Protein AF-0000000080577699 (afdb_homodimer)

InterPro domains:
  IPR000086 NUDIX hydrolase domain [PF00293] (24-151)
  IPR000086 NUDIX hydrolase domain [PS51462] (19-157)
  IPR015797 NUDIX hydrolase-like domain superfamily [SSF55811] (25-145)
  IPR033715 GDP-mannose mannosyl hydrolase [NF011963] (8-156)
  IPR033715 GDP-mannose mannosyl hydrolase [PIRSF037599] (8-157)

Secondary structure (DSSP, 8-state):
----GGGSS-HHHHHHHHHHS-EEEEEEEEE-TTS-EEEEEE-SSSSTTSEE--EEEPPTT--HHHHHHHHHHHHH--TT--GGGSEEEEEEEEEES--TT--TT--EEEEEEEEEEE-S--TT---SSSEEEEEEE-HHHHHH-TTB-HHHHGGG-/----GGGSS-HHHHHHHHHHS-EEEEEEEEE-TTS-EEEEEE-SSSSTTSEE--EEEPPTT--HHHHHHHHHHHHH--TT--GGGSEEEEEEEEEES--TT--TT--EEEEEEEEEEE-S--TT---SSSEEEEEEE-HHHHHH-TTB-HHHHGGG-

Organism: Ricinus communis (NCBI:txid3988)

Radius of gyration: 20.3 Å; Cα contacts (8 Å, |Δi|>4): 644; chains: 2; bounding box: 41×59×49 Å

Sequence (314 aa):
MAATCADYLEAGDFLQVVKMTPLVSIDLIVSDYAGRVLVGHRRNRPALGTWFVPGGRICKNERLDAAFTRIVDAELGISGMERAAARFGGLFEHLYKDNFAGAEKITTHYVVIAYFLTLENTASVGRFDQHSRYIWLTPEALLARDDVHENTKAYFRMAATCADYLEAGDFLQVVKMTPLVSIDLIVSDYAGRVLVGHRRNRPALGTWFVPGGRICKNERLDAAFTRIVDAELGISGMERAAARFGGLFEHLYKDNFAGAEKITTHYVVIAYFLTLENTASVGRFDQHSRYIWLTPEALLARDDVHENTKAYFR

Structure (mmCIF, N/CA/C/O backbone):
data_AF-0000000080577699-model_v1
#
loop_
_entity.id
_entity.type
_entity.pdbx_description
1 polymer 'GDP-mannose mannosyl hydrolase, putative'
#
loop_
_atom_site.group_PDB
_atom_site.id
_atom_site.type_symbol
_atom_site.label_atom_id
_atom_site.label_alt_id
_atom_site.label_comp_id
_atom_site.label_asym_id
_atom_site.label_entity_id
_atom_site.label_seq_id
_atom_site.pdbx_PDB_ins_code
_atom_site.Cartn_x
_atom_site.Cartn_y
_atom_site.Cartn_z
_atom_site.occupancy
_atom_site.B_iso_or_equiv
_atom_site.auth_seq_id
_atom_site.auth_comp_id
_atom_site.auth_asym_id
_atom_site.auth_atom_id
_atom_site.pdbx_PDB_model_num
ATOM 1 N N . MET A 1 1 ? -5.117 -24.391 8.609 1 25.91 1 MET A N 1
ATOM 2 C CA . MET A 1 1 ? -5.289 -23.625 7.375 1 25.91 1 MET A CA 1
ATOM 3 C C . MET A 1 1 ? -5.137 -22.125 7.637 1 25.91 1 MET A C 1
ATOM 5 O O . MET A 1 1 ? -5.746 -21.594 8.562 1 25.91 1 MET A O 1
ATOM 9 N N . ALA A 1 2 ? -4.016 -21.516 7.297 1 35.97 2 ALA A N 1
ATOM 10 C CA . ALA A 1 2 ? -3.779 -20.094 7.582 1 35.97 2 ALA A CA 1
ATOM 11 C C . ALA A 1 2 ? -4.961 -19.25 7.141 1 35.97 2 ALA A C 1
ATOM 13 O O . ALA A 1 2 ? -5.434 -19.359 6.008 1 35.97 2 ALA A O 1
ATOM 14 N N . ALA A 1 3 ? -5.801 -18.688 8.078 1 40.62 3 ALA A N 1
ATOM 15 C CA . ALA A 1 3 ? -6.945 -17.828 7.793 1 40.62 3 ALA A CA 1
ATOM 16 C C . ALA A 1 3 ? -6.637 -16.875 6.645 1 40.62 3 ALA A C 1
ATOM 18 O O . ALA A 1 3 ? -5.562 -16.266 6.605 1 40.62 3 ALA A O 1
ATOM 19 N N . THR A 1 4 ? -7.066 -17.141 5.348 1 46 4 THR A N 1
ATOM 20 C CA . THR A 1 4 ? -6.934 -16.25 4.203 1 46 4 THR A CA 1
ATOM 21 C C . THR A 1 4 ? -7.656 -14.93 4.461 1 46 4 THR A C 1
ATOM 23 O O . THR A 1 4 ? -8.516 -14.844 5.344 1 46 4 THR A O 1
ATOM 26 N N . CYS A 1 5 ? -7.148 -13.898 3.943 1 48.69 5 CYS A N 1
ATOM 27 C CA . CYS A 1 5 ? -7.926 -12.672 4.043 1 48.69 5 CYS A CA 1
ATOM 28 C C . CYS A 1 5 ? -9.406 -12.938 3.785 1 48.69 5 CYS A C 1
ATOM 30 O O . CYS A 1 5 ? -10.273 -12.258 4.336 1 48.69 5 CYS A O 1
ATOM 32 N N . ALA A 1 6 ? -9.648 -13.977 2.807 1 47.91 6 ALA A N 1
ATOM 33 C CA . ALA A 1 6 ? -10.992 -14.359 2.391 1 47.91 6 ALA A CA 1
ATOM 34 C C . ALA A 1 6 ? -11.812 -14.859 3.576 1 47.91 6 ALA A C 1
ATOM 36 O O . ALA A 1 6 ? -13.031 -14.672 3.621 1 47.91 6 ALA A O 1
ATOM 37 N N . ASP A 1 7 ? -11.07 -15.586 4.355 1 51.34 7 ASP A N 1
ATOM 38 C CA . ASP A 1 7 ? -11.836 -16.078 5.496 1 51.34 7 ASP A CA 1
ATOM 39 C C . ASP A 1 7 ? -12.469 -14.93 6.273 1 51.34 7 ASP A C 1
ATOM 41 O O . ASP A 1 7 ? -13.359 -15.148 7.098 1 51.34 7 ASP A O 1
ATOM 45 N N . TYR A 1 8 ? -12.117 -13.711 5.609 1 62.75 8 TYR A N 1
ATOM 46 C CA . TYR A 1 8 ? -12.508 -12.641 6.52 1 62.75 8 TYR A CA 1
ATOM 47 C C . TYR A 1 8 ? -13.672 -11.836 5.949 1 62.75 8 TYR A C 1
ATOM 49 O O . TYR A 1 8 ? -14.453 -11.25 6.699 1 62.75 8 TYR A O 1
ATOM 57 N N . LEU A 1 9 ? -13.734 -11.859 4.445 1 83.19 9 LEU A N 1
ATOM 58 C CA . LEU A 1 9 ? -14.836 -11.055 3.941 1 83.19 9 LEU A CA 1
ATOM 59 C C . LEU A 1 9 ? -15.742 -11.875 3.035 1 83.19 9 LEU A C 1
ATOM 61 O O . LEU A 1 9 ? -15.258 -12.664 2.217 1 83.19 9 LEU A O 1
ATOM 65 N N . GLU A 1 10 ? -17.062 -11.859 3.225 1 88.75 10 GLU A N 1
ATOM 66 C CA . GLU A 1 10 ? -17.984 -12.414 2.24 1 88.75 10 GLU A CA 1
ATOM 67 C C . GLU A 1 10 ? -17.766 -11.797 0.862 1 88.75 10 GLU A C 1
ATOM 69 O O . GLU A 1 10 ? -17.328 -10.648 0.753 1 88.75 10 GLU A O 1
ATOM 74 N N . ALA A 1 11 ? -18.125 -12.594 -0.189 1 91.62 11 ALA A N 1
ATOM 75 C CA . ALA A 1 11 ? -17.828 -12.211 -1.567 1 91.62 11 ALA A CA 1
ATOM 76 C C . ALA A 1 11 ? -18.453 -10.852 -1.901 1 91.62 11 ALA A C 1
ATOM 78 O O . ALA A 1 11 ? -17.812 -10.023 -2.555 1 91.62 11 ALA A O 1
ATOM 79 N N . GLY A 1 12 ? -19.656 -10.648 -1.506 1 93.38 12 GLY A N 1
ATOM 80 C CA . GLY A 1 12 ? -20.312 -9.375 -1.764 1 93.38 12 GLY A CA 1
ATOM 81 C C . GLY A 1 12 ? -19.625 -8.195 -1.105 1 93.38 12 GLY A C 1
ATOM 82 O O . GLY A 1 12 ? -19.469 -7.141 -1.72 1 93.38 12 GLY A O 1
ATOM 83 N N . ASP A 1 13 ? -19.234 -8.344 0.172 1 94.62 13 ASP A N 1
ATOM 84 C CA . ASP A 1 13 ? -18.5 -7.309 0.894 1 94.62 13 ASP A CA 1
ATOM 85 C C . ASP A 1 13 ? -17.156 -7.02 0.229 1 94.62 13 ASP A C 1
ATOM 87 O O . ASP A 1 13 ? -16.781 -5.859 0.073 1 94.62 13 ASP A O 1
ATOM 91 N N . PHE A 1 14 ? -16.547 -8.07 -0.148 1 96.19 14 PHE A N 1
ATOM 92 C CA . PHE A 1 14 ? -15.242 -7.895 -0.783 1 96.19 14 PHE A CA 1
ATOM 93 C C . PHE A 1 14 ? -15.383 -7.18 -2.119 1 96.19 14 PHE A C 1
ATOM 95 O O . PHE A 1 14 ? -14.555 -6.34 -2.473 1 96.19 14 PHE A O 1
ATOM 102 N N . LEU A 1 15 ? -16.391 -7.504 -2.891 1 96.69 15 LEU A N 1
AT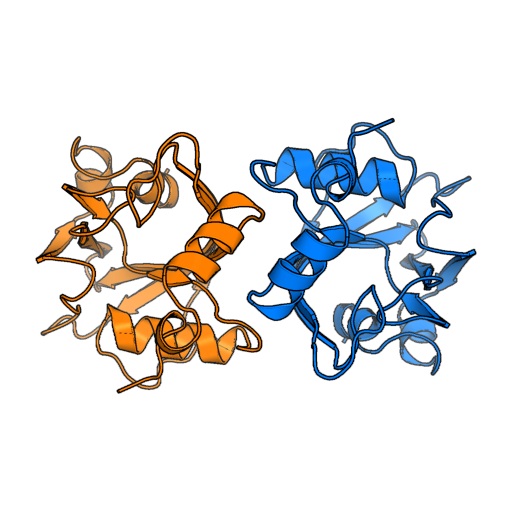OM 103 C CA . LEU A 1 15 ? -16.625 -6.82 -4.16 1 96.69 15 LEU A CA 1
ATOM 104 C C . LEU A 1 15 ? -16.812 -5.324 -3.945 1 96.69 15 LEU A C 1
ATOM 106 O O . LEU A 1 15 ? -16.375 -4.512 -4.754 1 96.69 15 LEU A O 1
ATOM 110 N N . GLN A 1 16 ? -17.5 -4.977 -2.885 1 95.12 16 GLN A N 1
ATOM 111 C CA . GLN A 1 16 ? -17.672 -3.566 -2.553 1 95.12 16 GLN A CA 1
ATOM 112 C C . GLN A 1 16 ? -16.328 -2.9 -2.273 1 95.12 16 GLN A C 1
ATOM 114 O O . GLN A 1 16 ? -16.078 -1.776 -2.713 1 95.12 16 GLN A O 1
ATOM 119 N N . VAL A 1 17 ? -15.477 -3.553 -1.544 1 97 17 VAL A N 1
ATOM 120 C CA . VAL A 1 17 ? -14.141 -3.051 -1.264 1 97 17 VAL A CA 1
ATOM 121 C C . VAL A 1 17 ? -13.383 -2.846 -2.572 1 97 17 VAL A C 1
ATOM 123 O O . VAL A 1 17 ? -12.812 -1.776 -2.805 1 97 17 VAL A O 1
ATOM 126 N N . VAL A 1 18 ? -13.445 -3.859 -3.432 1 97.69 18 VAL A N 1
ATOM 127 C CA . VAL A 1 18 ? -12.75 -3.814 -4.711 1 97.69 18 VAL A CA 1
ATOM 128 C C . VAL A 1 18 ? -13.25 -2.627 -5.531 1 97.69 18 VAL A C 1
ATOM 130 O O . VAL A 1 18 ? -12.461 -1.946 -6.191 1 97.69 18 VAL A O 1
ATOM 133 N N . LYS A 1 19 ? -14.508 -2.389 -5.457 1 96.81 19 LYS A N 1
ATOM 134 C CA . LYS A 1 19 ? -15.148 -1.318 -6.211 1 96.81 19 LYS A CA 1
ATOM 135 C C . LYS A 1 19 ? -14.703 0.052 -5.707 1 96.81 19 LYS A C 1
ATOM 137 O O . LYS A 1 19 ? -14.555 0.99 -6.496 1 96.81 19 LYS A O 1
ATOM 142 N N . MET A 1 20 ? -14.359 0.168 -4.465 1 97.12 20 MET A N 1
ATOM 143 C CA . MET A 1 20 ? -14.398 1.495 -3.857 1 97.12 20 MET A CA 1
ATOM 144 C C . MET A 1 20 ? -12.992 1.973 -3.504 1 97.12 20 MET A C 1
ATOM 146 O O . MET A 1 20 ? -12.781 3.16 -3.258 1 97.12 20 MET A O 1
ATOM 150 N N . THR A 1 21 ? -12.016 1.098 -3.441 1 97.69 21 THR A N 1
ATOM 151 C CA . THR A 1 21 ? -10.703 1.492 -2.951 1 97.69 21 THR A CA 1
ATOM 152 C C . THR A 1 21 ? -9.609 0.66 -3.611 1 97.69 21 THR A C 1
ATOM 154 O O . THR A 1 21 ? -9.875 -0.422 -4.137 1 97.69 21 THR A O 1
ATOM 157 N N . PRO A 1 22 ? -8.398 1.229 -3.734 1 98.31 22 PRO A N 1
ATOM 158 C CA . PRO A 1 22 ? -7.297 0.328 -4.094 1 98.31 22 PRO A CA 1
ATOM 159 C C . PRO A 1 22 ? -7.031 -0.732 -3.027 1 98.31 22 PRO A C 1
ATOM 161 O O . PRO A 1 22 ? -7.242 -0.484 -1.838 1 98.31 22 PRO A O 1
ATOM 164 N N . LEU A 1 23 ? -6.59 -1.858 -3.445 1 98.19 23 LEU A N 1
ATOM 165 C CA . LEU A 1 23 ? -6.082 -2.902 -2.562 1 98.19 23 LEU A CA 1
ATOM 166 C C . LEU A 1 23 ? -4.562 -2.82 -2.443 1 98.19 23 LEU A C 1
ATOM 168 O O . LEU A 1 23 ? -3.889 -2.352 -3.363 1 98.19 23 LEU A O 1
ATOM 172 N N . VAL A 1 24 ? -4.055 -3.197 -1.353 1 98.75 24 VAL A N 1
ATOM 173 C CA . VAL A 1 24 ? -2.613 -3.326 -1.179 1 98.75 24 VAL A CA 1
ATOM 174 C C . VAL A 1 24 ? -2.225 -4.805 -1.171 1 98.75 24 VAL A C 1
ATOM 176 O O . VAL A 1 24 ? -2.85 -5.613 -0.48 1 98.75 24 VAL A O 1
ATOM 179 N N . SER A 1 25 ? -1.245 -5.145 -1.987 1 98.69 25 SER A N 1
ATOM 180 C CA . SER A 1 25 ? -0.86 -6.543 -2.143 1 98.69 25 SER A CA 1
ATOM 181 C C . SER A 1 25 ? 0.657 -6.703 -2.156 1 98.69 25 SER A C 1
ATOM 183 O O . SER A 1 25 ? 1.388 -5.715 -2.266 1 98.69 25 SER A O 1
ATOM 185 N N . ILE A 1 26 ? 1.046 -7.895 -1.907 1 98.81 26 ILE A N 1
ATOM 186 C CA . ILE A 1 26 ? 2.438 -8.312 -2.041 1 98.81 26 ILE A CA 1
ATOM 187 C C . ILE A 1 26 ? 2.572 -9.289 -3.205 1 98.81 26 ILE A C 1
ATOM 189 O O . ILE A 1 26 ? 1.791 -10.234 -3.322 1 98.81 26 ILE A O 1
ATOM 193 N N . ASP A 1 27 ? 3.461 -9.047 -4.109 1 98.88 27 ASP A N 1
ATOM 194 C CA . ASP A 1 27 ? 3.855 -10.008 -5.129 1 98.88 27 ASP A CA 1
ATOM 195 C C . ASP A 1 27 ? 5.227 -10.609 -4.82 1 98.88 27 ASP A C 1
ATOM 197 O O . ASP A 1 27 ? 6.117 -9.906 -4.332 1 98.88 27 ASP A O 1
ATOM 201 N N . LEU A 1 28 ? 5.359 -11.812 -5.055 1 98.81 28 LEU A N 1
ATOM 202 C CA . LEU A 1 28 ? 6.59 -12.555 -4.801 1 98.81 28 LEU A CA 1
ATOM 203 C C . LEU A 1 28 ? 7.305 -12.875 -6.105 1 98.81 28 LEU A C 1
ATOM 205 O O . LEU A 1 28 ? 6.816 -13.68 -6.902 1 98.81 28 LEU A O 1
ATOM 209 N N . ILE A 1 29 ? 8.414 -12.219 -6.371 1 98.88 29 ILE A N 1
ATOM 210 C CA . ILE A 1 29 ? 9.273 -12.539 -7.504 1 98.88 29 ILE A CA 1
ATOM 211 C C . ILE A 1 29 ? 10.312 -13.578 -7.086 1 98.88 29 ILE A C 1
ATOM 213 O O . ILE A 1 29 ? 11.375 -13.234 -6.578 1 98.88 29 ILE A O 1
ATOM 217 N N . VAL A 1 30 ? 10.023 -14.805 -7.32 1 98.5 30 VAL A N 1
ATOM 218 C CA . VAL A 1 30 ? 10.781 -15.938 -6.812 1 98.5 30 VAL A CA 1
ATOM 219 C C . VAL A 1 30 ? 11.734 -16.438 -7.895 1 98.5 30 VAL A C 1
ATOM 221 O O . VAL A 1 30 ? 11.305 -16.828 -8.984 1 98.5 30 VAL A O 1
ATOM 224 N N . SER A 1 31 ? 12.945 -16.469 -7.578 1 98 31 SER A N 1
ATOM 225 C CA . SER A 1 31 ? 13.953 -16.984 -8.5 1 98 31 SER A CA 1
ATOM 226 C C . SER A 1 31 ? 14.633 -18.234 -7.934 1 98 31 SER A C 1
ATOM 228 O O . SER A 1 31 ? 14.68 -18.406 -6.715 1 98 31 SER A O 1
ATOM 230 N N . ASP A 1 32 ? 15.109 -19.094 -8.82 1 96.56 32 ASP A N 1
ATOM 231 C CA . ASP A 1 32 ? 16.031 -20.141 -8.414 1 96.56 32 ASP A CA 1
ATOM 232 C C . ASP A 1 32 ? 17.484 -19.719 -8.602 1 96.56 32 ASP A C 1
ATOM 234 O O . ASP A 1 32 ? 17.75 -18.578 -8.992 1 96.56 32 ASP A O 1
ATOM 238 N N . TYR A 1 33 ? 18.391 -20.625 -8.305 1 94.31 33 TYR A N 1
ATOM 239 C CA . TYR A 1 33 ? 19.797 -20.266 -8.328 1 94.31 33 TYR A CA 1
ATOM 240 C C . TYR A 1 33 ? 20.297 -20.094 -9.758 1 94.31 33 TYR A C 1
ATOM 242 O O . TYR A 1 33 ? 21.344 -19.484 -9.992 1 94.31 33 TYR A O 1
ATOM 250 N N . ALA A 1 34 ? 19.562 -20.562 -10.719 1 95.12 34 ALA A N 1
ATOM 251 C CA . ALA A 1 34 ? 19.922 -20.391 -12.125 1 95.12 34 ALA A CA 1
ATOM 252 C C . ALA A 1 34 ? 19.375 -19.078 -12.672 1 95.12 34 ALA A C 1
ATOM 254 O O . ALA A 1 34 ? 19.594 -18.75 -13.836 1 95.12 34 ALA A O 1
ATOM 255 N N . GLY A 1 35 ? 18.562 -18.344 -11.867 1 96.25 35 GLY A N 1
ATOM 256 C CA . GLY A 1 35 ? 18.016 -17.062 -12.273 1 96.25 35 GLY A CA 1
ATOM 257 C C . GLY A 1 35 ? 16.656 -17.156 -12.93 1 96.25 35 GLY A C 1
ATOM 258 O O . GLY A 1 35 ? 16.109 -16.156 -13.398 1 96.25 35 GLY A O 1
ATOM 259 N N . ARG A 1 36 ? 16.125 -18.391 -13.008 1 98 36 ARG A N 1
ATOM 260 C CA . ARG A 1 36 ? 14.773 -18.516 -13.539 1 98 36 ARG A CA 1
ATOM 261 C C . ARG A 1 36 ? 13.742 -18.047 -12.523 1 98 36 ARG A C 1
ATOM 263 O O . ARG A 1 36 ? 13.945 -18.156 -11.32 1 98 36 ARG A O 1
ATOM 270 N N . VAL A 1 37 ? 12.664 -17.562 -13.039 1 98.5 37 VAL A N 1
ATOM 271 C CA . VAL A 1 37 ? 11.625 -16.953 -12.219 1 98.5 37 VAL A CA 1
ATOM 272 C C . VAL A 1 37 ? 10.375 -17.844 -12.242 1 98.5 37 VAL A C 1
ATOM 274 O O . VAL A 1 37 ? 9.969 -18.312 -13.305 1 98.5 37 VAL A O 1
ATOM 277 N N . LEU A 1 38 ? 9.789 -18.031 -11.07 1 98.56 38 LEU A N 1
ATOM 278 C CA . LEU A 1 38 ? 8.57 -18.828 -10.945 1 98.56 38 LEU A CA 1
ATOM 279 C C . LEU A 1 38 ? 7.348 -18.016 -11.359 1 98.56 38 LEU A C 1
ATOM 281 O O . LEU A 1 38 ? 7.133 -16.906 -10.859 1 98.56 38 LEU A O 1
ATOM 285 N N . VAL A 1 39 ? 6.586 -18.516 -12.289 1 98.62 39 VAL A N 1
ATOM 286 C CA . VAL A 1 39 ? 5.285 -17.938 -12.609 1 98.62 39 VAL A CA 1
ATOM 287 C C . VAL A 1 39 ? 4.219 -19.031 -12.625 1 98.62 39 VAL A C 1
ATOM 289 O O . VAL A 1 39 ? 4.512 -20.188 -12.93 1 98.62 39 VAL A O 1
ATOM 292 N N . GLY A 1 40 ? 3.041 -18.656 -12.195 1 98.56 40 GLY A N 1
ATOM 293 C CA . GLY A 1 40 ? 1.902 -19.562 -12.211 1 98.56 40 GLY A CA 1
ATOM 294 C C . GLY A 1 40 ? 0.83 -19.156 -13.203 1 98.56 40 GLY A C 1
ATOM 295 O O . GLY A 1 40 ? 0.58 -17.969 -13.406 1 98.56 40 GLY A O 1
ATOM 296 N N . HIS A 1 41 ? 0.219 -20.172 -13.781 1 98.56 41 HIS A N 1
ATOM 297 C CA . HIS A 1 41 ? -0.892 -19.938 -14.695 1 98.56 41 HIS A CA 1
ATOM 298 C C . HIS A 1 41 ? -2.182 -19.656 -13.93 1 98.56 41 HIS A C 1
ATOM 300 O O . HIS A 1 41 ? -2.73 -20.547 -13.281 1 98.56 41 HIS A O 1
ATOM 306 N N . ARG A 1 42 ? -2.672 -18.391 -14.039 1 98.12 42 ARG A N 1
ATOM 307 C CA . ARG A 1 42 ? -3.799 -17.938 -13.234 1 98.12 42 ARG A CA 1
ATOM 308 C C . ARG A 1 42 ? -5.078 -18.672 -13.609 1 98.12 42 ARG A C 1
ATOM 310 O O . ARG A 1 42 ? -5.406 -18.797 -14.789 1 98.12 42 ARG A O 1
ATOM 317 N N . ARG A 1 43 ? -5.797 -19.078 -12.602 1 96.38 43 ARG A N 1
ATOM 318 C CA . ARG A 1 43 ? -7.078 -19.734 -12.836 1 96.38 43 ARG A CA 1
ATOM 319 C C . ARG A 1 43 ? -8.242 -18.859 -12.391 1 96.38 43 ARG A C 1
ATOM 321 O O . ARG A 1 43 ? -9.406 -19.203 -12.578 1 96.38 43 ARG A O 1
ATOM 328 N N . ASN A 1 44 ? -7.973 -17.734 -11.742 1 95 44 ASN A N 1
ATOM 329 C CA . ASN A 1 44 ? -8.977 -16.797 -11.25 1 95 44 ASN A CA 1
ATOM 330 C C . ASN A 1 44 ? -8.82 -15.43 -11.914 1 95 44 ASN A C 1
ATOM 332 O O . ASN A 1 44 ? -7.738 -15.078 -12.375 1 95 44 ASN A O 1
ATOM 336 N N . ARG A 1 45 ? -9.977 -14.742 -11.938 1 96.19 45 ARG A N 1
ATOM 337 C CA . ARG A 1 45 ? -9.953 -13.328 -12.312 1 96.19 45 ARG A CA 1
ATOM 338 C C . ARG A 1 45 ? -9.406 -12.469 -11.18 1 96.19 45 ARG A C 1
ATOM 340 O O . ARG A 1 45 ? -9.555 -12.812 -10.008 1 96.19 45 ARG A O 1
ATOM 347 N N . PRO A 1 46 ? -8.805 -11.398 -11.562 1 96.75 46 PRO A N 1
ATOM 348 C CA . PRO A 1 46 ? -8.391 -10.93 -12.883 1 96.75 46 PRO A CA 1
ATOM 349 C C . PRO A 1 46 ? -7.141 -11.641 -13.398 1 96.75 46 PRO A C 1
ATOM 351 O O . PRO A 1 46 ? -6.539 -12.438 -12.68 1 96.75 46 PRO A O 1
ATOM 354 N N . ALA A 1 47 ? -6.684 -11.414 -14.648 1 97.12 47 ALA A N 1
ATOM 355 C CA . ALA A 1 47 ? -5.512 -11.953 -15.328 1 97.12 47 ALA A CA 1
ATOM 356 C C . ALA A 1 47 ? -5.676 -13.445 -15.609 1 97.12 47 ALA A C 1
ATOM 358 O O . ALA A 1 47 ? -4.691 -14.18 -15.711 1 97.12 47 ALA A O 1
ATOM 359 N N . LEU A 1 48 ? -6.949 -13.938 -15.562 1 97.5 48 LEU A N 1
ATOM 360 C CA . LEU A 1 48 ? -7.273 -15.328 -15.859 1 97.5 48 LEU A CA 1
ATOM 361 C C . LEU A 1 48 ? -6.59 -15.781 -17.141 1 97.5 48 LEU A C 1
ATOM 363 O O . LEU A 1 48 ? -6.652 -15.094 -18.156 1 97.5 48 LEU A O 1
ATOM 367 N N . GLY A 1 49 ? -5.91 -16.922 -17.031 1 98.06 49 GLY A N 1
ATOM 368 C CA . GLY A 1 49 ? -5.363 -17.547 -18.219 1 98.06 49 GLY A CA 1
ATOM 369 C C . GLY A 1 49 ? -3.992 -17.016 -18.594 1 98.06 49 GLY A C 1
ATOM 370 O O . GLY A 1 49 ? -3.451 -17.375 -19.641 1 98.06 49 GLY A O 1
ATOM 371 N N . THR A 1 50 ? -3.443 -16.172 -17.828 1 98.62 50 THR A N 1
ATOM 372 C CA . THR A 1 50 ? -2.1 -15.672 -18.094 1 98.62 50 THR A CA 1
ATOM 373 C C . THR A 1 50 ? -1.124 -16.172 -17.031 1 98.62 50 THR A C 1
ATOM 375 O O . THR A 1 50 ? -1.541 -16.656 -15.977 1 98.62 50 THR A O 1
ATOM 378 N N . TRP A 1 51 ? 0.144 -16.156 -17.359 1 98.81 51 TRP A N 1
ATOM 379 C CA . TRP A 1 51 ? 1.188 -16.438 -16.375 1 98.81 51 TRP A CA 1
ATOM 380 C C . TRP A 1 51 ? 1.467 -15.211 -15.516 1 98.81 51 TRP A C 1
ATOM 382 O O . TRP A 1 51 ? 1.662 -14.109 -16.031 1 98.81 51 TRP A O 1
ATOM 392 N N . PHE A 1 52 ? 1.468 -15.422 -14.242 1 98.81 52 PHE A N 1
ATOM 393 C CA . PHE A 1 52 ? 1.592 -14.336 -13.281 1 98.81 52 PHE A CA 1
ATOM 394 C C . PHE A 1 52 ? 2.424 -14.773 -12.078 1 98.81 52 PHE A C 1
ATOM 396 O O . PHE A 1 52 ? 2.338 -15.922 -11.641 1 98.81 52 PHE A O 1
ATOM 403 N N . VAL A 1 53 ? 3.213 -13.898 -11.547 1 98.81 53 VAL A N 1
ATOM 404 C CA . VAL A 1 53 ? 3.947 -14.211 -10.328 1 98.81 53 VAL A CA 1
ATOM 405 C C . VAL A 1 53 ? 2.967 -14.453 -9.18 1 98.81 53 VAL A C 1
ATOM 407 O O . VAL A 1 53 ? 1.863 -13.906 -9.172 1 98.81 53 VAL A O 1
ATOM 410 N N . PRO A 1 54 ? 3.346 -15.297 -8.25 1 98.38 54 PRO A N 1
ATOM 411 C CA . PRO A 1 54 ? 2.477 -15.484 -7.09 1 98.38 54 PRO A CA 1
ATOM 412 C C . PRO A 1 54 ? 2.387 -14.234 -6.215 1 98.38 54 PRO A C 1
ATOM 414 O O . PRO A 1 54 ? 3.303 -13.406 -6.215 1 98.38 54 PRO A O 1
ATOM 417 N N . GLY A 1 55 ? 1.369 -14.078 -5.523 1 98.06 55 GLY A N 1
ATOM 418 C CA . GLY A 1 55 ? 1.159 -12.961 -4.617 1 98.06 55 GLY A CA 1
ATOM 419 C C . GLY A 1 55 ? -0.203 -12.977 -3.949 1 98.06 55 GLY A C 1
ATOM 420 O O . GLY A 1 55 ? -0.951 -13.953 -4.082 1 98.06 55 GLY A O 1
ATOM 421 N N . GLY A 1 56 ? -0.487 -11.922 -3.193 1 97.56 56 GLY A N 1
ATOM 422 C CA . GLY A 1 56 ? -1.752 -11.836 -2.482 1 97.56 56 GLY A CA 1
ATOM 423 C C . GLY A 1 56 ? -1.944 -10.516 -1.764 1 97.56 56 GLY A C 1
ATOM 424 O O . GLY A 1 56 ? -0.979 -9.781 -1.53 1 97.56 56 GLY A O 1
ATOM 425 N N . ARG A 1 57 ? -3.119 -10.305 -1.38 1 97.44 57 ARG A N 1
ATOM 426 C CA . ARG A 1 57 ? -3.471 -9.055 -0.721 1 97.44 57 ARG A CA 1
ATOM 427 C C . ARG A 1 57 ? -3.109 -9.094 0.76 1 97.44 57 ARG A C 1
ATOM 429 O O . ARG A 1 57 ? -3 -10.172 1.349 1 97.44 57 ARG A O 1
ATOM 436 N N . ILE A 1 58 ? -2.912 -7.945 1.324 1 98.06 58 ILE A N 1
ATOM 437 C CA . ILE A 1 58 ? -2.791 -7.781 2.768 1 98.06 58 ILE A CA 1
ATOM 438 C C . ILE A 1 58 ? -4.18 -7.68 3.395 1 98.06 58 ILE A C 1
ATOM 440 O O . ILE A 1 58 ? -5.039 -6.949 2.902 1 98.06 58 ILE A O 1
ATOM 444 N N . CYS A 1 59 ? -4.422 -8.414 4.48 1 97.12 59 CYS A N 1
ATOM 445 C CA . CYS A 1 59 ? -5.73 -8.438 5.133 1 97.12 59 CYS A CA 1
ATOM 446 C C . CYS A 1 59 ? -5.836 -7.332 6.176 1 97.12 59 CYS A C 1
ATOM 448 O O . CYS A 1 59 ? -4.82 -6.867 6.699 1 97.12 59 CYS A O 1
ATOM 450 N N . LYS A 1 60 ? -7.086 -7 6.418 1 97.69 60 LYS A N 1
ATOM 451 C CA . LYS A 1 60 ? -7.367 -6.031 7.473 1 97.69 60 LYS A CA 1
ATOM 452 C C . LYS A 1 60 ? -6.691 -6.43 8.781 1 97.69 60 LYS A C 1
ATOM 454 O O . LYS A 1 60 ? -6.77 -7.586 9.195 1 97.69 60 LYS A O 1
ATOM 459 N N . ASN A 1 61 ? -5.883 -5.477 9.359 1 97.19 61 ASN A N 1
ATOM 460 C CA . ASN A 1 61 ? -5.23 -5.594 10.656 1 97.19 61 ASN A CA 1
ATOM 461 C C . ASN A 1 61 ? -4.074 -6.586 10.617 1 97.19 61 ASN A C 1
ATOM 463 O O . ASN A 1 61 ? -3.572 -7.004 11.664 1 97.19 61 ASN A O 1
ATOM 467 N N . GLU A 1 62 ? -3.727 -7.027 9.469 1 96.94 62 GLU A N 1
ATOM 468 C CA . GLU A 1 62 ? -2.527 -7.836 9.273 1 96.94 62 GLU A CA 1
ATOM 469 C C . GLU A 1 62 ? -1.308 -6.961 9.008 1 96.94 62 GLU A C 1
ATOM 471 O O . GLU A 1 62 ? -1.285 -6.195 8.039 1 96.94 62 GLU A O 1
ATOM 476 N N . ARG A 1 63 ? -0.341 -7.059 9.859 1 97.12 63 ARG A N 1
ATOM 477 C CA . ARG A 1 63 ? 0.876 -6.285 9.633 1 97.12 63 ARG A CA 1
ATOM 478 C C . ARG A 1 63 ? 1.68 -6.859 8.469 1 97.12 63 ARG A C 1
ATOM 480 O O . ARG A 1 63 ? 1.486 -8.016 8.086 1 97.12 63 ARG A O 1
ATOM 487 N N . LEU A 1 64 ? 2.584 -6.059 7.965 1 98.31 64 LEU A N 1
ATOM 488 C CA . LEU A 1 64 ? 3.311 -6.383 6.742 1 98.31 64 LEU A CA 1
ATOM 489 C C . LEU A 1 64 ? 4.082 -7.691 6.898 1 98.31 64 LEU A C 1
ATOM 491 O O . LEU A 1 64 ? 4.047 -8.547 6.012 1 98.31 64 LEU A O 1
ATOM 495 N N . ASP A 1 65 ? 4.742 -7.879 8 1 98.5 65 ASP A N 1
ATOM 496 C CA . ASP A 1 65 ? 5.527 -9.086 8.227 1 98.5 65 ASP A CA 1
ATOM 497 C C . ASP A 1 65 ? 4.633 -10.328 8.25 1 98.5 65 ASP A C 1
ATOM 499 O O . ASP A 1 65 ? 4.965 -11.352 7.652 1 98.5 65 ASP A O 1
ATOM 503 N N . ALA A 1 66 ? 3.555 -10.25 8.945 1 98.19 66 ALA A N 1
ATOM 504 C CA . ALA A 1 66 ? 2.615 -11.359 9.023 1 98.19 66 ALA A CA 1
ATOM 505 C C . ALA A 1 66 ? 2.008 -11.664 7.652 1 98.19 66 ALA A C 1
ATOM 507 O O . ALA A 1 66 ? 1.86 -12.828 7.273 1 98.19 66 ALA A O 1
ATOM 508 N N . ALA A 1 67 ? 1.643 -10.617 6.949 1 98.31 67 ALA A N 1
ATOM 509 C CA . ALA A 1 67 ? 1.087 -10.789 5.609 1 98.31 67 ALA A CA 1
ATOM 510 C C . ALA A 1 67 ? 2.074 -11.5 4.691 1 98.31 67 ALA A C 1
ATOM 512 O O . ALA A 1 67 ? 1.701 -12.43 3.971 1 98.31 67 ALA A O 1
ATOM 513 N N . PHE A 1 68 ? 3.359 -11.039 4.746 1 98.69 68 PHE A N 1
ATOM 514 C CA . PHE A 1 68 ? 4.387 -11.648 3.912 1 98.69 68 PHE A CA 1
ATOM 515 C C . PHE A 1 68 ? 4.492 -13.141 4.191 1 98.69 68 PHE A C 1
ATOM 517 O O . PHE A 1 68 ? 4.418 -13.961 3.273 1 98.69 68 PHE A O 1
ATOM 524 N N . THR A 1 69 ? 4.598 -13.438 5.441 1 98.38 69 THR A N 1
ATOM 525 C CA . THR A 1 69 ? 4.758 -14.828 5.852 1 98.38 69 THR A CA 1
ATOM 526 C C . THR A 1 69 ? 3.547 -15.656 5.441 1 98.38 69 THR A C 1
ATOM 528 O O . THR A 1 69 ? 3.693 -16.75 4.898 1 98.38 69 THR A O 1
ATOM 531 N N . ARG A 1 70 ? 2.354 -15.133 5.684 1 97.88 70 ARG A N 1
ATOM 532 C CA . ARG A 1 70 ? 1.129 -15.844 5.316 1 97.88 70 ARG A CA 1
ATOM 533 C C . ARG A 1 70 ? 1.052 -16.062 3.809 1 97.88 70 ARG A C 1
ATOM 535 O O . ARG A 1 70 ? 0.708 -17.156 3.352 1 97.88 70 ARG A O 1
ATOM 542 N N . ILE A 1 71 ? 1.383 -15.055 3.023 1 97.81 71 ILE A N 1
ATOM 543 C CA . ILE A 1 71 ? 1.278 -15.109 1.569 1 97.81 71 ILE A CA 1
ATOM 544 C C . ILE A 1 71 ? 2.303 -16.094 1.015 1 97.81 71 ILE A C 1
ATOM 546 O O . ILE A 1 71 ? 1.99 -16.891 0.122 1 97.81 71 ILE A O 1
ATOM 550 N N . VAL A 1 72 ? 3.486 -16.094 1.522 1 97.62 72 VAL A N 1
ATOM 551 C CA . VAL A 1 72 ? 4.508 -17.047 1.083 1 97.62 72 VAL A CA 1
ATOM 552 C C . VAL A 1 72 ? 4.035 -18.469 1.348 1 97.62 72 VAL A C 1
ATOM 554 O O . VAL A 1 72 ? 4.141 -19.344 0.478 1 97.62 72 VAL A O 1
ATOM 557 N N . ASP A 1 73 ? 3.514 -18.688 2.5 1 96.94 73 ASP A N 1
ATOM 558 C CA . ASP A 1 73 ? 3.004 -20.016 2.832 1 96.94 73 ASP A CA 1
ATOM 559 C C . ASP A 1 73 ? 1.846 -20.406 1.918 1 96.94 73 ASP A C 1
ATOM 561 O O . ASP A 1 73 ? 1.85 -21.484 1.327 1 96.94 73 ASP A O 1
ATOM 565 N N . ALA A 1 74 ? 0.929 -19.547 1.744 1 95.88 74 ALA A N 1
ATOM 566 C CA . ALA A 1 74 ? -0.291 -19.812 0.986 1 95.88 74 ALA A CA 1
ATOM 567 C C . ALA A 1 74 ? 0.019 -20.031 -0.491 1 95.88 74 ALA A C 1
ATOM 569 O O . ALA A 1 74 ? -0.61 -20.875 -1.141 1 95.88 74 ALA A O 1
ATOM 570 N N . GLU A 1 75 ? 0.992 -19.266 -1.034 1 96.38 75 GLU A N 1
ATOM 571 C CA . GLU A 1 75 ? 1.241 -19.266 -2.473 1 96.38 75 GLU A CA 1
ATOM 572 C C . GLU A 1 75 ? 2.355 -20.25 -2.836 1 96.38 75 GLU A C 1
ATOM 574 O O . GLU A 1 75 ? 2.34 -20.844 -3.918 1 96.38 75 GLU A O 1
ATOM 579 N N . LEU A 1 76 ? 3.328 -20.422 -1.958 1 96.06 76 LEU A N 1
ATOM 580 C CA . LEU A 1 76 ? 4.516 -21.188 -2.314 1 96.06 76 LEU A CA 1
ATOM 581 C C . LEU A 1 76 ? 4.594 -22.484 -1.506 1 96.06 76 LEU A C 1
ATOM 583 O O . LEU A 1 76 ? 5.328 -23.406 -1.865 1 96.06 76 LEU A O 1
ATOM 587 N N . GLY A 1 77 ? 3.91 -22.547 -0.363 1 95.5 77 GLY A N 1
ATOM 588 C CA . GLY A 1 77 ? 3.988 -23.703 0.519 1 95.5 77 GLY A CA 1
ATOM 589 C C . GLY A 1 77 ? 5.207 -23.672 1.422 1 95.5 77 GLY A C 1
ATOM 590 O O . GLY A 1 77 ? 5.672 -24.734 1.873 1 95.5 77 GLY A O 1
ATOM 591 N N . ILE A 1 78 ? 5.758 -22.547 1.597 1 95.19 78 ILE A N 1
ATOM 592 C CA . ILE A 1 78 ? 6.93 -22.391 2.449 1 95.19 78 ILE A CA 1
ATOM 593 C C . ILE A 1 78 ? 6.535 -21.703 3.756 1 95.19 78 ILE A C 1
ATOM 595 O O . ILE A 1 78 ? 6.203 -20.516 3.766 1 95.19 78 ILE A O 1
ATOM 599 N N . SER A 1 79 ? 6.652 -22.422 4.797 1 94.31 79 SER A N 1
ATOM 600 C CA . SER A 1 79 ? 6.223 -21.891 6.09 1 94.31 79 SER A CA 1
ATOM 601 C C . SER A 1 79 ? 7.348 -21.125 6.777 1 94.31 79 SER A C 1
ATOM 603 O O . SER A 1 79 ? 8.508 -21.531 6.719 1 94.31 79 SER A O 1
ATOM 605 N N . GLY A 1 80 ? 6.949 -20.016 7.379 1 95.5 80 GLY A N 1
ATOM 606 C CA . GLY A 1 80 ? 7.828 -19.359 8.336 1 95.5 80 GLY A CA 1
ATOM 607 C C . GLY A 1 80 ? 8.828 -18.422 7.688 1 95.5 80 GLY A C 1
ATOM 608 O O . GLY A 1 80 ? 9.703 -17.875 8.359 1 95.5 80 GLY A O 1
ATOM 609 N N . MET A 1 81 ? 8.734 -18.25 6.41 1 95.81 81 MET A N 1
ATOM 610 C CA . MET A 1 81 ? 9.664 -17.328 5.77 1 95.81 81 MET A CA 1
ATOM 611 C C . MET A 1 81 ? 9.422 -15.898 6.234 1 95.81 81 MET A C 1
ATOM 613 O O . MET A 1 81 ? 8.281 -15.43 6.23 1 95.81 81 MET A O 1
ATOM 617 N N . GLU A 1 82 ? 10.477 -15.227 6.59 1 97.94 82 GLU A N 1
ATOM 618 C CA . GLU A 1 82 ? 10.375 -13.852 7.082 1 97.94 82 GLU A CA 1
ATOM 619 C C . GLU A 1 82 ? 10.617 -12.844 5.961 1 97.94 82 GLU A C 1
ATOM 621 O O . GLU A 1 82 ? 11.43 -13.078 5.07 1 97.94 82 GLU A O 1
ATOM 626 N N . ARG A 1 83 ? 9.977 -11.742 6.047 1 98.19 83 ARG A N 1
ATOM 627 C CA . ARG A 1 83 ? 10.109 -10.672 5.066 1 98.19 83 ARG A CA 1
ATOM 628 C C . ARG A 1 83 ? 11.555 -10.195 4.961 1 98.19 83 ARG A C 1
ATOM 630 O O . ARG A 1 83 ? 12.016 -9.836 3.875 1 98.19 83 ARG A O 1
ATOM 637 N N . ALA A 1 84 ? 12.258 -10.219 6.086 1 97.25 84 ALA A N 1
ATOM 638 C CA . ALA A 1 84 ? 13.648 -9.766 6.129 1 97.25 84 ALA A CA 1
ATOM 639 C C . ALA A 1 84 ? 14.531 -10.617 5.223 1 97.25 84 ALA A C 1
ATOM 641 O O . ALA A 1 84 ? 15.633 -10.211 4.852 1 97.25 84 ALA A O 1
ATOM 642 N N . ALA A 1 85 ? 14.102 -11.781 4.824 1 96.38 85 ALA A N 1
ATOM 643 C CA . ALA A 1 85 ? 14.867 -12.68 3.967 1 96.38 85 ALA A CA 1
ATOM 644 C C . ALA A 1 85 ? 14.68 -12.328 2.494 1 96.38 85 ALA A C 1
ATOM 646 O O . ALA A 1 85 ? 15.352 -12.883 1.624 1 96.38 85 ALA A O 1
ATOM 647 N N . ALA A 1 86 ? 13.797 -11.422 2.205 1 98.25 86 ALA A N 1
ATOM 648 C CA . ALA A 1 86 ? 13.5 -11.016 0.835 1 98.25 86 ALA A CA 1
ATOM 649 C C . ALA A 1 86 ? 14 -9.594 0.567 1 98.25 86 ALA A C 1
ATOM 651 O O . ALA A 1 86 ? 14.219 -8.82 1.501 1 98.25 86 ALA A O 1
ATOM 652 N N . ARG A 1 87 ? 14.242 -9.289 -0.657 1 98.44 87 ARG A N 1
ATOM 653 C CA . ARG A 1 87 ? 14.656 -7.949 -1.063 1 98.44 87 ARG A CA 1
ATOM 654 C C . ARG A 1 87 ? 13.461 -7.141 -1.57 1 98.44 87 ARG A C 1
ATOM 656 O O . ARG A 1 87 ? 12.742 -7.582 -2.469 1 98.44 87 ARG A O 1
ATOM 663 N N . PHE A 1 88 ? 13.32 -6.016 -1.02 1 98.75 88 PHE A N 1
ATOM 664 C CA . PHE A 1 88 ? 12.297 -5.102 -1.521 1 98.75 88 PHE A CA 1
ATOM 665 C C . PHE A 1 88 ? 12.602 -4.695 -2.959 1 98.75 88 PHE A C 1
ATOM 667 O O . PHE A 1 88 ? 13.688 -4.199 -3.254 1 98.75 88 PHE A O 1
ATOM 674 N N . GLY A 1 89 ? 11.633 -4.887 -3.863 1 98.44 89 GLY A N 1
ATOM 675 C CA . GLY A 1 89 ? 11.844 -4.629 -5.277 1 98.44 89 GLY A CA 1
ATOM 676 C C . GLY A 1 89 ? 11.195 -3.344 -5.754 1 98.44 89 GLY A C 1
ATOM 677 O O . GLY A 1 89 ? 11.414 -2.914 -6.887 1 98.44 89 GLY A O 1
ATOM 678 N N . GLY A 1 90 ? 10.305 -2.74 -4.898 1 98.31 90 GLY A N 1
ATOM 679 C CA . GLY A 1 90 ? 9.656 -1.492 -5.273 1 98.31 90 GLY A CA 1
ATOM 680 C C . GLY A 1 90 ? 8.141 -1.566 -5.219 1 98.31 90 GLY A C 1
ATOM 681 O O . GLY A 1 90 ? 7.578 -2.578 -4.797 1 98.31 90 GLY A O 1
ATOM 682 N N . LEU A 1 91 ? 7.535 -0.43 -5.516 1 98.75 91 LEU A N 1
ATOM 683 C CA . LEU A 1 91 ? 6.082 -0.292 -5.598 1 98.75 91 LEU A CA 1
ATOM 684 C C . LEU A 1 91 ? 5.613 -0.366 -7.047 1 98.75 91 LEU A C 1
ATOM 686 O O . LEU A 1 91 ? 6.254 0.187 -7.941 1 98.75 91 LEU A O 1
ATOM 690 N N . PHE A 1 92 ? 4.543 -1.082 -7.25 1 98.75 92 PHE A N 1
ATOM 691 C CA . PHE A 1 92 ? 3.92 -1.193 -8.562 1 98.75 92 PHE A CA 1
ATOM 692 C C . PHE A 1 92 ? 2.414 -0.978 -8.469 1 98.75 92 PHE A C 1
ATOM 694 O O . PHE A 1 92 ? 1.866 -0.872 -7.371 1 98.75 92 PHE A O 1
ATOM 701 N N . GLU A 1 93 ? 1.82 -0.819 -9.578 1 98.44 93 GLU A N 1
ATOM 702 C CA . GLU A 1 93 ? 0.382 -0.584 -9.664 1 98.44 93 GLU A CA 1
ATOM 703 C C . GLU A 1 93 ? -0.257 -1.464 -10.734 1 98.44 93 GLU A C 1
ATOM 705 O O . GLU A 1 93 ? 0.197 -1.485 -11.875 1 98.44 93 GLU A O 1
ATOM 710 N N . HIS A 1 94 ? -1.247 -2.217 -10.336 1 98.69 94 HIS A N 1
ATOM 711 C CA . HIS A 1 94 ? -2.039 -3.02 -11.258 1 98.69 94 HIS A CA 1
ATOM 712 C C . HIS A 1 94 ? -3.459 -2.477 -11.383 1 98.69 94 HIS A C 1
ATOM 714 O O . HIS A 1 94 ? -4.195 -2.418 -10.398 1 98.69 94 HIS A O 1
ATOM 720 N N . LEU A 1 95 ? -3.807 -2.059 -12.562 1 97.94 95 LEU A N 1
ATOM 721 C CA . LEU A 1 95 ? -5.18 -1.665 -12.852 1 97.94 95 LEU A CA 1
ATOM 722 C C . LEU A 1 95 ? -5.82 -2.619 -13.859 1 97.94 95 LEU A C 1
ATOM 724 O O . LEU A 1 95 ? -5.277 -2.836 -14.945 1 97.94 95 LEU A O 1
ATOM 728 N N . TYR A 1 96 ? -6.887 -3.221 -13.438 1 98.19 96 TYR A N 1
ATOM 729 C CA . TYR A 1 96 ? -7.641 -4.141 -14.281 1 98.19 96 TYR A CA 1
ATOM 730 C C . TYR A 1 96 ? -9.031 -3.592 -14.578 1 98.19 96 TYR A C 1
ATOM 732 O O . TYR A 1 96 ? -9.68 -3.01 -13.703 1 98.19 96 TYR A O 1
ATOM 740 N N . LYS A 1 97 ? -9.508 -3.787 -15.758 1 97.12 97 LYS A N 1
ATOM 741 C CA . LYS A 1 97 ? -10.906 -3.5 -16.078 1 97.12 97 LYS A CA 1
ATOM 742 C C . LYS A 1 97 ? -11.836 -4.57 -15.516 1 97.12 97 LYS A C 1
ATOM 744 O O . LYS A 1 97 ? -13.047 -4.367 -15.43 1 97.12 97 LYS A O 1
ATOM 749 N N . ASP A 1 98 ? -11.242 -5.645 -15.117 1 97.12 98 ASP A N 1
ATOM 750 C CA . ASP A 1 98 ? -11.93 -6.82 -14.594 1 97.12 98 ASP A CA 1
ATOM 751 C C . ASP A 1 98 ? -11.781 -6.914 -13.078 1 97.12 98 ASP A C 1
ATOM 753 O O . ASP A 1 98 ? -11.133 -6.066 -12.461 1 97.12 98 ASP A O 1
ATOM 757 N N . ASN A 1 99 ? -12.492 -7.867 -12.484 1 97.69 99 ASN A N 1
ATOM 758 C CA . ASN A 1 99 ? -12.414 -8.141 -11.055 1 97.69 99 ASN A CA 1
ATOM 759 C C . ASN A 1 99 ? -12.609 -9.625 -10.758 1 97.69 99 ASN A C 1
ATOM 761 O O . ASN A 1 99 ? -12.961 -10.406 -11.648 1 97.69 99 ASN A O 1
ATOM 765 N N . PHE A 1 100 ? -12.375 -10.039 -9.484 1 96.31 100 PHE A N 1
ATOM 766 C CA . PHE A 1 100 ? -12.367 -11.445 -9.102 1 96.31 100 PHE A CA 1
ATOM 767 C C . PHE A 1 100 ? -13.719 -12.094 -9.398 1 96.31 100 PHE A C 1
ATOM 769 O O . PHE A 1 100 ? -13.797 -13.297 -9.656 1 96.31 100 PHE A O 1
ATOM 776 N N . ALA A 1 101 ? -14.828 -11.312 -9.438 1 96.56 101 ALA A N 1
ATOM 777 C CA . ALA A 1 101 ? -16.188 -11.844 -9.531 1 96.56 101 ALA A CA 1
ATOM 778 C C . ALA A 1 101 ? -16.719 -11.742 -10.953 1 96.56 101 ALA A C 1
ATOM 780 O O . ALA A 1 101 ? -17.812 -12.219 -11.25 1 96.56 101 ALA A O 1
ATOM 781 N N . GLY A 1 102 ? -15.977 -11.055 -11.75 1 97.19 102 GLY A N 1
ATOM 782 C CA . GLY A 1 102 ? -16.438 -10.836 -13.109 1 97.19 102 GLY A CA 1
ATOM 783 C C . GLY A 1 102 ? -17.594 -9.852 -13.195 1 97.19 102 GLY A C 1
ATOM 784 O O . GLY A 1 102 ? -18.406 -9.914 -14.125 1 97.19 102 GLY A O 1
ATOM 785 N N . ALA A 1 103 ? -17.688 -9.031 -12.18 1 97 103 ALA A N 1
ATOM 786 C CA . ALA A 1 103 ? -18.766 -8.039 -12.156 1 97 103 ALA A CA 1
ATOM 787 C C . ALA A 1 103 ? -18.5 -6.918 -13.156 1 97 103 ALA A C 1
ATOM 789 O O . ALA A 1 103 ? -17.375 -6.426 -13.273 1 97 103 ALA A O 1
ATOM 790 N N . GLU A 1 104 ? -19.547 -6.512 -13.797 1 96.38 104 GLU A N 1
ATOM 791 C CA . GLU A 1 104 ? -19.422 -5.484 -14.828 1 96.38 104 GLU A CA 1
ATOM 792 C C . GLU A 1 104 ? -19.125 -4.117 -14.219 1 96.38 104 GLU A C 1
ATOM 794 O O . GLU A 1 104 ? -19.641 -3.793 -13.141 1 96.38 104 GLU A O 1
ATOM 799 N N . LYS A 1 105 ? -18.328 -3.322 -14.914 1 95.31 105 LYS A N 1
ATOM 800 C CA . LYS A 1 105 ? -18.062 -1.914 -14.625 1 95.31 105 LYS A CA 1
ATOM 801 C C . LYS A 1 105 ? -17.375 -1.746 -13.281 1 95.31 105 LYS A C 1
ATOM 803 O O . LYS A 1 105 ? -17.516 -0.708 -12.625 1 95.31 105 LYS A O 1
ATOM 808 N N . ILE A 1 106 ? -16.844 -2.756 -12.766 1 97 106 ILE A N 1
ATOM 809 C CA . ILE A 1 106 ? -16.031 -2.682 -11.562 1 97 106 ILE A CA 1
ATOM 810 C C . ILE A 1 106 ? -14.578 -3.047 -11.891 1 97 106 ILE A C 1
ATOM 812 O O . ILE A 1 106 ? -14.297 -4.18 -12.289 1 97 106 ILE A O 1
ATOM 816 N N . THR A 1 107 ? -13.742 -2.068 -11.781 1 98.12 107 THR A N 1
ATOM 817 C CA . THR A 1 107 ? -12.32 -2.268 -12.031 1 98.12 107 THR A CA 1
ATOM 818 C C . THR A 1 107 ? -11.617 -2.752 -10.766 1 98.12 107 THR A C 1
ATOM 820 O O . THR A 1 107 ? -12.195 -2.727 -9.68 1 98.12 107 THR A O 1
ATOM 823 N N . THR A 1 108 ? -10.469 -3.318 -10.914 1 98.38 108 THR A N 1
ATOM 824 C CA . THR A 1 108 ? -9.609 -3.658 -9.789 1 98.38 108 THR A CA 1
ATOM 825 C C . THR A 1 108 ? -8.336 -2.814 -9.805 1 98.38 108 THR A C 1
ATOM 827 O O . THR A 1 108 ? -7.734 -2.607 -10.859 1 98.38 108 THR A O 1
ATOM 830 N N . HIS A 1 109 ? -7.98 -2.266 -8.695 1 98.62 109 HIS A N 1
ATOM 831 C CA . HIS A 1 109 ? -6.785 -1.447 -8.516 1 98.62 109 HIS A CA 1
ATOM 832 C C . HIS A 1 109 ? -5.934 -1.968 -7.359 1 98.62 109 HIS A C 1
ATOM 834 O O . HIS A 1 109 ? -6.367 -1.958 -6.207 1 98.62 109 HIS A O 1
ATOM 840 N N . TYR A 1 110 ? -4.699 -2.463 -7.668 1 98.69 110 TYR A N 1
ATOM 841 C CA . TYR A 1 110 ? -3.732 -2.869 -6.648 1 98.69 110 TYR A CA 1
ATOM 842 C C . TYR A 1 110 ? -2.568 -1.888 -6.578 1 98.69 110 TYR A C 1
ATOM 844 O O . TYR A 1 110 ? -2.033 -1.475 -7.609 1 98.69 110 TYR A O 1
ATOM 852 N N . VAL A 1 111 ? -2.256 -1.416 -5.434 1 98.88 111 VAL A N 1
ATOM 853 C CA . VAL A 1 111 ? -0.899 -0.976 -5.125 1 98.88 111 VAL A CA 1
ATOM 854 C C . VAL A 1 111 ? -0.074 -2.16 -4.621 1 98.88 111 VAL A C 1
ATOM 856 O O . VAL A 1 111 ? -0.385 -2.744 -3.582 1 98.88 111 VAL A O 1
ATOM 859 N N . VAL A 1 112 ? 0.971 -2.482 -5.34 1 98.94 112 VAL A N 1
ATOM 860 C CA . VAL A 1 112 ? 1.659 -3.752 -5.145 1 98.94 112 VAL A CA 1
ATOM 861 C C . VAL A 1 112 ? 3.045 -3.504 -4.551 1 98.94 112 VAL A C 1
ATOM 863 O O . VAL A 1 112 ? 3.787 -2.646 -5.035 1 98.94 112 VAL A O 1
ATOM 866 N N . ILE A 1 113 ? 3.328 -4.184 -3.51 1 98.94 113 ILE A N 1
ATOM 867 C CA . ILE A 1 113 ? 4.672 -4.258 -2.951 1 98.94 113 ILE A CA 1
ATOM 868 C C . ILE A 1 113 ? 5.379 -5.508 -3.469 1 98.94 113 ILE A C 1
ATOM 870 O O . ILE A 1 113 ? 4.977 -6.633 -3.158 1 98.94 113 ILE A O 1
ATOM 874 N N . ALA A 1 114 ? 6.445 -5.312 -4.211 1 98.94 114 ALA A N 1
ATOM 875 C CA . ALA A 1 114 ? 7.156 -6.438 -4.816 1 98.94 114 ALA A CA 1
ATOM 876 C C . ALA A 1 114 ? 8.352 -6.852 -3.969 1 98.94 114 ALA A C 1
ATOM 878 O O . ALA A 1 114 ? 9.164 -6.008 -3.574 1 98.94 114 ALA A O 1
ATOM 879 N N . TYR A 1 115 ? 8.461 -8.109 -3.666 1 98.88 115 TYR A N 1
ATOM 880 C CA . TYR A 1 115 ? 9.617 -8.664 -2.969 1 98.88 115 TYR A CA 1
ATOM 881 C C . TYR A 1 115 ? 10.305 -9.734 -3.812 1 98.88 115 TYR A C 1
ATOM 883 O O . TYR A 1 115 ? 9.641 -10.602 -4.383 1 98.88 115 TYR A O 1
ATOM 891 N N . PHE A 1 116 ? 11.609 -9.664 -3.863 1 98.69 116 PHE A N 1
ATOM 892 C CA . PHE A 1 116 ? 12.422 -10.656 -4.559 1 98.69 116 PHE A CA 1
ATOM 893 C C . PHE A 1 116 ? 12.984 -11.68 -3.58 1 98.69 116 PHE A C 1
ATOM 895 O O . PHE A 1 116 ? 13.492 -11.312 -2.518 1 98.69 116 PHE A O 1
ATOM 902 N N . LEU A 1 117 ? 12.812 -12.938 -3.941 1 96.88 117 LEU A N 1
ATOM 903 C CA . LEU A 1 117 ? 13.32 -14.047 -3.146 1 96.88 117 LEU A CA 1
ATOM 904 C C . LEU A 1 117 ? 14.047 -15.062 -4.027 1 96.88 117 LEU A C 1
ATOM 906 O O . LEU A 1 117 ? 13.648 -15.289 -5.172 1 96.88 117 LEU A O 1
ATOM 910 N N . THR A 1 118 ? 15.062 -15.648 -3.465 1 96.62 118 THR A N 1
ATOM 911 C CA . THR A 1 118 ? 15.75 -16.75 -4.145 1 96.62 118 THR A CA 1
ATOM 912 C C . THR A 1 118 ? 15.617 -18.031 -3.348 1 96.62 118 THR A C 1
ATOM 914 O O . THR A 1 118 ? 15.883 -18.062 -2.143 1 96.62 118 THR A O 1
ATOM 917 N N . LEU A 1 119 ? 15.211 -19.031 -3.984 1 94.88 119 LEU A N 1
ATOM 918 C CA . LEU A 1 119 ? 15.039 -20.328 -3.328 1 94.88 119 LEU A CA 1
ATOM 919 C C . LEU A 1 119 ? 16.141 -21.297 -3.732 1 94.88 119 LEU A C 1
ATOM 921 O O . LEU A 1 119 ? 16.469 -21.406 -4.918 1 94.88 119 LEU A O 1
ATOM 925 N N . GLU A 1 120 ? 16.625 -21.922 -2.754 1 88.31 120 GLU A N 1
ATOM 926 C CA . GLU A 1 120 ? 17.609 -22.969 -2.996 1 88.31 120 GLU A CA 1
ATOM 927 C C . GLU A 1 120 ? 16.938 -24.25 -3.482 1 88.31 120 GLU A C 1
ATOM 929 O O . GLU A 1 120 ? 17.375 -24.844 -4.465 1 88.31 120 GLU A O 1
ATOM 934 N N . ASN A 1 121 ? 15.953 -24.703 -2.752 1 83.19 121 ASN A N 1
ATOM 935 C CA . ASN A 1 121 ? 15.172 -25.875 -3.115 1 83.19 121 ASN A CA 1
ATOM 936 C C . ASN A 1 121 ? 13.859 -25.5 -3.795 1 83.19 121 ASN A C 1
ATOM 938 O O . ASN A 1 121 ? 13.023 -24.812 -3.199 1 83.19 121 ASN A O 1
ATOM 942 N N . THR A 1 122 ? 13.734 -25.891 -4.98 1 82.44 122 THR A N 1
ATOM 943 C CA . THR A 1 122 ? 12.57 -25.516 -5.762 1 82.44 122 THR A CA 1
ATOM 944 C C . THR A 1 122 ? 11.609 -26.688 -5.922 1 82.44 122 THR A C 1
ATOM 946 O O . THR A 1 122 ? 10.625 -26.594 -6.656 1 82.44 122 THR A O 1
ATOM 949 N N . ALA A 1 123 ? 11.977 -27.688 -5.164 1 79.31 123 ALA A N 1
ATOM 950 C CA . ALA A 1 123 ? 11.102 -28.859 -5.273 1 79.31 123 ALA A CA 1
ATOM 951 C C . ALA A 1 123 ? 9.758 -28.594 -4.609 1 79.31 123 ALA A C 1
ATOM 953 O O . ALA A 1 123 ? 9.695 -28.094 -3.484 1 79.31 123 ALA A O 1
ATOM 954 N N . SER A 1 124 ? 8.609 -28.672 -5.324 1 83.88 124 SER A N 1
ATOM 955 C CA . SER A 1 124 ? 7.234 -28.672 -4.836 1 83.88 124 SER A CA 1
ATOM 956 C C . SER A 1 124 ? 6.781 -27.25 -4.48 1 83.88 124 SER A C 1
ATOM 958 O O . SER A 1 124 ? 5.918 -27.078 -3.621 1 83.88 124 SER A O 1
ATOM 960 N N . VAL A 1 125 ? 7.465 -26.266 -5.012 1 90.94 125 VAL A N 1
ATOM 961 C CA . VAL A 1 125 ? 7.055 -24.891 -4.746 1 90.94 125 VAL A CA 1
ATOM 962 C C . VAL A 1 125 ? 5.801 -24.562 -5.551 1 90.94 125 VAL A C 1
ATOM 964 O O . VAL A 1 125 ? 5.695 -24.922 -6.727 1 90.94 125 VAL A O 1
ATOM 967 N N . GLY A 1 126 ? 4.906 -23.953 -4.84 1 92.19 126 GLY A N 1
ATOM 968 C CA . GLY A 1 126 ? 3.67 -23.531 -5.477 1 92.19 126 GLY A CA 1
ATOM 969 C C . GLY A 1 126 ? 2.436 -24.188 -4.883 1 92.19 126 GLY A C 1
ATOM 970 O O . GLY A 1 126 ? 2.486 -25.328 -4.434 1 92.19 126 GLY A O 1
ATOM 971 N N . ARG A 1 127 ? 1.35 -23.453 -4.863 1 92.44 127 ARG A N 1
ATOM 972 C CA . ARG A 1 127 ? 0.017 -23.922 -4.496 1 92.44 127 ARG A CA 1
ATOM 973 C C . ARG A 1 127 ? -0.972 -23.719 -5.637 1 92.44 127 ARG A C 1
ATOM 975 O O . ARG A 1 127 ? -0.803 -22.812 -6.457 1 92.44 127 ARG A O 1
ATOM 982 N N . PHE A 1 128 ? -1.998 -24.484 -5.613 1 93.06 128 PHE A N 1
ATOM 983 C CA . PHE A 1 128 ? -2.748 -24.562 -6.859 1 93.06 128 PHE A CA 1
ATOM 984 C C . PHE A 1 128 ? -4.133 -23.938 -6.695 1 93.06 128 PHE A C 1
ATOM 986 O O . PHE A 1 128 ? -5 -24.109 -7.555 1 93.06 128 PHE A O 1
ATOM 993 N N . ASP A 1 129 ? -4.383 -23.219 -5.629 1 91.69 129 ASP A N 1
ATOM 994 C CA . ASP A 1 129 ? -5.668 -22.562 -5.414 1 91.69 129 ASP A CA 1
ATOM 995 C C . ASP A 1 129 ? -5.883 -21.438 -6.414 1 91.69 129 ASP A C 1
ATOM 997 O O . ASP A 1 129 ? -6.973 -21.297 -6.98 1 91.69 129 ASP A O 1
ATOM 1001 N N . GLN A 1 130 ? -4.859 -20.672 -6.684 1 93.44 130 GLN A N 1
ATOM 1002 C CA . GLN A 1 130 ? -4.977 -19.5 -7.543 1 93.44 130 GLN A CA 1
ATOM 1003 C C . GLN A 1 130 ? -4.32 -19.75 -8.898 1 93.44 130 GLN A C 1
ATOM 1005 O O . GLN A 1 130 ? -4.59 -19.031 -9.867 1 93.44 130 GLN A O 1
ATOM 1010 N N . HIS A 1 131 ? -3.465 -20.797 -8.93 1 96.31 131 HIS A N 1
ATOM 1011 C CA . HIS A 1 131 ? -2.725 -21.125 -10.148 1 96.31 131 HIS A CA 1
ATOM 1012 C C . HIS A 1 131 ? -2.877 -22.609 -10.492 1 96.31 131 HIS A C 1
ATOM 1014 O O . HIS A 1 131 ? -2.826 -23.469 -9.609 1 96.31 131 HIS A O 1
ATOM 1020 N N . SER A 1 132 ? -2.992 -22.891 -11.781 1 96.44 132 SER A N 1
ATOM 1021 C CA . SER A 1 132 ? -3.23 -24.266 -12.203 1 96.44 132 SER A CA 1
ATOM 1022 C C . SER A 1 132 ? -1.921 -25.031 -12.352 1 96.44 132 SER A C 1
ATOM 1024 O O . SER A 1 132 ? -1.898 -26.266 -12.242 1 96.44 132 SER A O 1
ATOM 1026 N N . ARG A 1 133 ? -0.93 -24.328 -12.703 1 96.31 133 ARG A N 1
ATOM 1027 C CA . ARG A 1 133 ? 0.408 -24.891 -12.859 1 96.31 133 ARG A CA 1
ATOM 1028 C C . ARG A 1 133 ? 1.476 -23.812 -12.711 1 96.31 133 ARG A C 1
ATOM 1030 O O . ARG A 1 133 ? 1.17 -22.625 -12.75 1 96.31 133 ARG A O 1
ATOM 1037 N N . TYR A 1 134 ? 2.668 -24.312 -12.547 1 97.62 134 TYR A N 1
ATOM 1038 C CA . TYR A 1 134 ? 3.807 -23.406 -12.414 1 97.62 134 TYR A CA 1
ATOM 1039 C C . TYR A 1 134 ? 4.914 -23.781 -13.391 1 97.62 134 TYR A C 1
ATOM 1041 O O . TYR A 1 134 ? 5.094 -24.953 -13.719 1 97.62 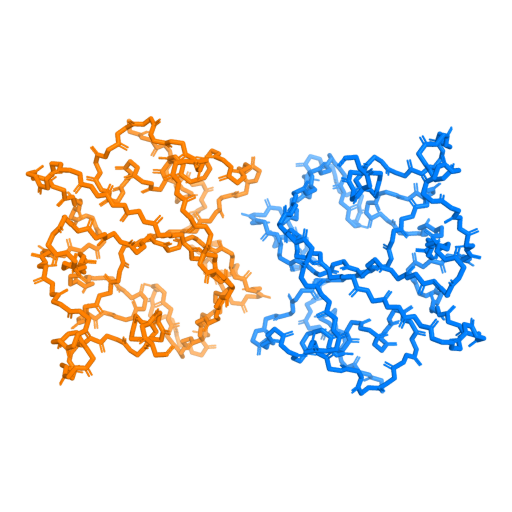134 TYR A O 1
ATOM 1049 N N . ILE A 1 135 ? 5.602 -22.797 -13.828 1 97.44 135 ILE A N 1
ATOM 1050 C CA . ILE A 1 135 ? 6.797 -23 -14.633 1 97.44 135 ILE A CA 1
ATOM 1051 C C . ILE A 1 135 ? 7.883 -22.016 -14.211 1 97.44 135 ILE A C 1
ATOM 1053 O O . ILE A 1 135 ? 7.598 -21.016 -13.539 1 97.44 135 ILE A O 1
ATOM 1057 N N . TRP A 1 136 ? 9.047 -22.359 -14.547 1 97.88 136 TRP A N 1
ATOM 1058 C CA . TRP A 1 136 ? 10.203 -21.5 -14.359 1 97.88 136 TRP A CA 1
ATOM 1059 C C . TRP A 1 136 ? 10.68 -20.938 -15.695 1 97.88 136 TRP A C 1
ATOM 1061 O O . TRP A 1 136 ? 10.914 -21.672 -16.656 1 97.88 136 TRP A O 1
ATOM 1071 N N . LEU A 1 137 ? 10.828 -19.625 -15.789 1 98.38 137 LEU A N 1
ATOM 1072 C CA . LEU A 1 137 ? 11.281 -18.953 -17 1 98.38 137 LEU A CA 1
ATOM 1073 C C . LEU A 1 137 ? 12.438 -18.016 -16.688 1 98.38 137 LEU A C 1
ATOM 1075 O O . LEU A 1 137 ? 12.453 -17.359 -15.648 1 98.38 137 LEU A O 1
ATOM 1079 N N . THR A 1 138 ? 13.391 -17.938 -17.656 1 98.5 138 THR A N 1
ATOM 1080 C CA . THR A 1 138 ? 14.328 -16.828 -17.531 1 98.5 138 THR A CA 1
ATOM 1081 C C . THR A 1 138 ? 13.625 -15.492 -17.734 1 98.5 138 THR A C 1
ATOM 1083 O O . THR A 1 138 ? 12.586 -15.43 -18.391 1 98.5 138 THR A O 1
ATOM 1086 N N . PRO A 1 139 ? 14.203 -14.43 -17.156 1 98.62 139 PRO A N 1
ATOM 1087 C CA . PRO A 1 139 ? 13.602 -13.125 -17.422 1 98.62 139 PRO A CA 1
ATOM 1088 C C . PRO A 1 139 ? 13.453 -12.828 -18.906 1 98.62 139 PRO A C 1
ATOM 1090 O O . PRO A 1 139 ? 12.445 -12.25 -19.344 1 98.62 139 PRO A O 1
ATOM 1093 N N . GLU A 1 140 ? 14.391 -13.242 -19.703 1 98.62 140 GLU A N 1
ATOM 1094 C CA . GLU A 1 140 ? 14.328 -13.023 -21.141 1 98.62 140 GLU A CA 1
ATOM 1095 C C . GLU A 1 140 ? 13.164 -13.789 -21.766 1 98.62 140 GLU A C 1
ATOM 1097 O O . GLU A 1 140 ? 12.391 -13.219 -22.531 1 98.62 140 GLU A O 1
ATOM 1102 N N . ALA A 1 141 ? 13.062 -15.039 -21.438 1 98.75 141 ALA A N 1
ATOM 1103 C CA . ALA A 1 141 ? 11.969 -15.859 -21.953 1 98.75 141 ALA A CA 1
ATOM 1104 C C . ALA A 1 141 ? 10.617 -15.305 -21.5 1 98.75 141 ALA A C 1
ATOM 1106 O O . ALA A 1 141 ? 9.656 -15.273 -22.266 1 98.75 141 ALA A O 1
ATOM 1107 N N . LEU A 1 142 ? 10.547 -14.938 -20.25 1 98.81 142 LEU A N 1
ATOM 1108 C CA . LEU A 1 142 ? 9.344 -14.359 -19.672 1 98.81 142 LEU A CA 1
ATOM 1109 C C . LEU A 1 142 ? 8.883 -13.141 -20.453 1 98.81 142 LEU A C 1
ATOM 1111 O O . LEU A 1 142 ? 7.711 -13.031 -20.812 1 98.81 142 LEU A O 1
ATOM 1115 N N . LEU A 1 143 ? 9.758 -12.227 -20.797 1 98.69 143 LEU A N 1
ATOM 1116 C CA . LEU A 1 143 ? 9.445 -10.977 -21.484 1 98.69 143 LEU A CA 1
ATOM 1117 C C . LEU A 1 143 ? 9.031 -11.242 -22.922 1 98.69 143 LEU A C 1
ATOM 1119 O O . LEU A 1 143 ? 8.266 -10.469 -23.5 1 98.69 143 LEU A O 1
ATOM 1123 N N . ALA A 1 144 ? 9.469 -12.312 -23.5 1 98.62 144 ALA A N 1
ATOM 1124 C CA . ALA A 1 144 ? 9.234 -12.617 -24.906 1 98.62 144 ALA A CA 1
ATOM 1125 C C . ALA A 1 144 ? 7.883 -13.312 -25.094 1 98.62 144 ALA A C 1
ATOM 1127 O O . ALA A 1 144 ? 7.379 -13.398 -26.219 1 98.62 144 ALA A O 1
ATOM 1128 N N . ARG A 1 145 ? 7.316 -13.781 -24.047 1 98.56 145 ARG A N 1
ATOM 1129 C CA . ARG A 1 145 ? 6.09 -14.57 -24.156 1 98.56 145 ARG A CA 1
ATOM 1130 C C . ARG A 1 145 ? 4.859 -13.664 -24.156 1 98.56 145 ARG A C 1
ATOM 1132 O O . ARG A 1 145 ? 4.75 -12.75 -23.344 1 98.56 145 ARG A O 1
ATOM 1139 N N . ASP A 1 146 ? 3.955 -14.008 -24.984 1 98.31 146 ASP A N 1
ATOM 1140 C CA . ASP A 1 146 ? 2.748 -13.203 -25.125 1 98.31 146 ASP A CA 1
ATOM 1141 C C . ASP A 1 146 ? 1.709 -13.578 -24.078 1 98.31 146 ASP A C 1
ATOM 1143 O O . ASP A 1 146 ? 0.751 -12.836 -23.844 1 98.31 146 ASP A O 1
ATOM 1147 N N . ASP A 1 147 ? 1.88 -14.75 -23.438 1 98.62 147 ASP A N 1
ATOM 1148 C CA . ASP A 1 147 ? 0.873 -15.211 -22.484 1 98.62 147 ASP A CA 1
ATOM 1149 C C . ASP A 1 147 ? 1.28 -14.891 -21.047 1 98.62 147 ASP A C 1
ATOM 1151 O O . ASP A 1 147 ? 0.619 -15.312 -20.109 1 98.62 147 ASP A O 1
ATOM 1155 N N . VAL A 1 148 ? 2.418 -14.203 -20.891 1 98.88 148 VAL A N 1
ATOM 1156 C CA . VAL A 1 148 ? 2.766 -13.625 -19.594 1 98.88 148 VAL A CA 1
ATOM 1157 C C . VAL A 1 148 ? 2.117 -12.25 -19.438 1 98.88 148 VAL A C 1
ATOM 1159 O O . VAL A 1 148 ? 2.229 -11.406 -20.328 1 98.88 148 VAL A O 1
ATOM 1162 N N . HIS A 1 149 ? 1.417 -12.078 -18.359 1 98.75 149 HIS A N 1
ATOM 1163 C CA . HIS A 1 149 ? 0.699 -10.828 -18.156 1 98.75 149 HIS A CA 1
ATOM 1164 C C . HIS A 1 149 ? 1.659 -9.641 -18.109 1 98.75 149 HIS A C 1
ATOM 1166 O O . HIS A 1 149 ? 2.744 -9.742 -17.531 1 98.75 149 HIS A O 1
ATOM 1172 N N . GLU A 1 150 ? 1.245 -8.531 -18.578 1 98.56 150 GLU A N 1
ATOM 1173 C CA . GLU A 1 150 ? 2.08 -7.336 -18.641 1 98.56 150 GLU A CA 1
ATOM 1174 C C . GLU A 1 150 ? 2.512 -6.887 -17.25 1 98.56 150 GLU A C 1
ATOM 1176 O O . GLU A 1 150 ? 3.619 -6.375 -17.078 1 98.56 150 GLU A O 1
ATOM 1181 N N . ASN A 1 151 ? 1.672 -7.039 -16.266 1 98.69 151 ASN A N 1
ATOM 1182 C CA . ASN A 1 151 ? 2.025 -6.652 -14.898 1 98.69 151 ASN A CA 1
ATOM 1183 C C . ASN A 1 151 ? 3.17 -7.5 -14.352 1 98.69 151 ASN A C 1
ATOM 1185 O O . ASN A 1 151 ? 3.98 -7.02 -13.562 1 98.69 151 ASN A O 1
ATOM 1189 N N . THR A 1 152 ? 3.221 -8.758 -14.719 1 98.88 152 THR A N 1
ATOM 1190 C CA . THR A 1 152 ? 4.367 -9.586 -14.367 1 98.88 152 THR A CA 1
ATOM 1191 C C . THR A 1 152 ? 5.617 -9.125 -15.109 1 98.88 152 THR A C 1
ATOM 1193 O O . THR A 1 152 ? 6.688 -8.992 -14.516 1 98.88 152 THR A O 1
ATOM 1196 N N . LYS A 1 153 ? 5.473 -8.836 -16.391 1 98.81 153 LYS A N 1
ATOM 1197 C CA . LYS A 1 153 ? 6.605 -8.391 -17.188 1 98.81 153 LYS A CA 1
ATOM 1198 C C . LYS A 1 153 ? 7.215 -7.113 -16.625 1 98.81 153 LYS A C 1
ATOM 1200 O O . LYS A 1 153 ? 8.43 -6.906 -16.719 1 98.81 153 LYS A O 1
ATOM 1205 N N . ALA A 1 154 ? 6.473 -6.277 -16.078 1 98.69 154 ALA A N 1
ATOM 1206 C CA . ALA A 1 154 ? 6.898 -4.977 -15.555 1 98.69 154 ALA A CA 1
ATOM 1207 C C . ALA A 1 154 ? 7.992 -5.137 -14.508 1 98.69 154 ALA A C 1
ATOM 1209 O O . ALA A 1 154 ? 8.828 -4.25 -14.336 1 98.69 154 ALA A O 1
ATOM 1210 N N . TYR A 1 155 ? 8.039 -6.254 -13.781 1 98.69 155 TYR A N 1
ATOM 1211 C CA . TYR A 1 155 ? 9.031 -6.465 -12.734 1 98.69 155 TYR A CA 1
ATOM 1212 C C . TYR A 1 155 ? 10.422 -6.656 -13.328 1 98.69 155 TYR A C 1
ATOM 1214 O O . TYR A 1 155 ? 11.422 -6.609 -12.609 1 98.69 155 TYR A O 1
ATOM 1222 N N . PHE A 1 156 ? 10.523 -6.863 -14.602 1 98.06 156 PHE A N 1
ATOM 1223 C CA . PHE A 1 156 ? 11.797 -7.227 -15.219 1 98.06 156 PHE A CA 1
ATOM 1224 C C . PHE A 1 156 ? 12.18 -6.219 -16.297 1 98.06 156 PHE A C 1
ATOM 1226 O O . PHE A 1 156 ? 13.109 -6.461 -17.078 1 98.06 156 PHE A O 1
ATOM 1233 N N . ARG A 1 157 ? 11.367 -5.18 -16.547 1 95.25 157 ARG A N 1
ATOM 1234 C CA . ARG A 1 157 ? 11.648 -4.113 -17.516 1 95.25 157 ARG A CA 1
ATOM 1235 C C . ARG A 1 157 ? 12.352 -2.943 -16.828 1 95.25 157 ARG A C 1
ATOM 1237 O O . ARG A 1 157 ? 12.18 -2.715 -15.641 1 95.25 157 ARG A O 1
ATOM 1244 N N . MET B 1 1 ? -10.828 22.734 -7.418 1 25.89 1 MET B N 1
ATOM 1245 C CA . MET B 1 1 ? -10.625 21.984 -6.188 1 25.89 1 MET B CA 1
ATOM 1246 C C . MET B 1 1 ? -10.258 20.531 -6.492 1 25.89 1 MET B C 1
ATOM 1248 O O . MET B 1 1 ? -10.914 19.875 -7.297 1 25.89 1 MET B O 1
ATOM 1252 N N . ALA B 1 2 ? -8.977 20.141 -6.328 1 35.81 2 ALA B N 1
ATOM 1253 C CA . ALA B 1 2 ? -8.539 18.781 -6.672 1 35.81 2 ALA B CA 1
ATOM 1254 C C . ALA B 1 2 ? -9.438 17.734 -6.031 1 35.81 2 ALA B C 1
ATOM 1256 O O . ALA B 1 2 ? -9.688 17.781 -4.824 1 35.81 2 ALA B O 1
ATOM 1257 N N . ALA B 1 3 ? -10.344 17.031 -6.828 1 41 3 ALA B N 1
ATOM 1258 C CA . ALA B 1 3 ? -11.258 15.984 -6.367 1 41 3 ALA B CA 1
ATOM 1259 C C . ALA B 1 3 ? -10.586 15.102 -5.324 1 41 3 ALA B C 1
ATOM 1261 O O . ALA B 1 3 ? -9.438 14.68 -5.5 1 41 3 ALA B O 1
ATOM 1262 N N . THR B 1 4 ? -10.828 15.281 -3.955 1 46.47 4 THR B N 1
ATOM 1263 C CA . THR B 1 4 ? -10.328 14.422 -2.887 1 46.47 4 THR B CA 1
ATOM 1264 C C . THR B 1 4 ? -10.859 13 -3.047 1 46.47 4 THR B C 1
ATOM 1266 O O . THR B 1 4 ? -11.828 12.766 -3.77 1 46.47 4 THR B O 1
ATOM 1269 N N . CYS B 1 5 ? -10.086 12.078 -2.684 1 48.34 5 CYS B N 1
ATOM 1270 C CA . CYS B 1 5 ? -10.648 10.734 -2.686 1 48.34 5 CYS B CA 1
ATOM 1271 C C . CYS B 1 5 ? -12.078 10.742 -2.168 1 48.34 5 CYS B C 1
ATOM 1273 O O . CYS B 1 5 ? -12.898 9.922 -2.588 1 48.34 5 CYS B O 1
ATOM 1275 N N . ALA B 1 6 ? -12.305 11.711 -1.131 1 48.09 6 ALA B N 1
ATOM 1276 C CA . ALA B 1 6 ? -13.609 11.852 -0.477 1 48.09 6 ALA B CA 1
ATOM 1277 C C . ALA B 1 6 ? -14.695 12.195 -1.49 1 48.09 6 ALA B C 1
ATOM 1279 O O . ALA B 1 6 ? -15.852 11.789 -1.331 1 48.09 6 ALA B O 1
ATOM 1280 N N . ASP B 1 7 ? -14.227 13.031 -2.377 1 51.22 7 ASP B N 1
ATOM 1281 C CA . ASP B 1 7 ? -15.258 13.375 -3.348 1 51.22 7 ASP B CA 1
ATOM 1282 C C . ASP B 1 7 ? -15.82 12.133 -4.027 1 51.22 7 ASP B C 1
ATOM 1284 O O . ASP B 1 7 ? -16.875 12.18 -4.668 1 51.22 7 ASP B O 1
ATOM 1288 N N . TYR B 1 8 ? -15.156 10.992 -3.469 1 62.75 8 TYR B N 1
ATOM 1289 C CA . TYR B 1 8 ? -15.523 9.867 -4.32 1 62.75 8 TYR B CA 1
ATOM 1290 C C . TYR B 1 8 ? -16.406 8.883 -3.564 1 62.75 8 TYR B C 1
ATOM 1292 O O . TYR B 1 8 ? -17.188 8.156 -4.172 1 62.75 8 TYR B O 1
ATOM 1300 N N . LEU B 1 9 ? -16.188 8.906 -2.086 1 83.19 9 LEU B N 1
ATOM 1301 C CA . LEU B 1 9 ? -17.031 7.93 -1.405 1 83.19 9 LEU B CA 1
ATOM 1302 C C . LEU B 1 9 ? -17.891 8.602 -0.338 1 83.19 9 LEU B C 1
ATOM 1304 O O . LEU B 1 9 ? -17.406 9.469 0.394 1 83.19 9 LEU B O 1
ATOM 1308 N N . GLU B 1 10 ? -19.188 8.336 -0.29 1 88.56 10 GLU B N 1
ATOM 1309 C CA . GLU B 1 10 ? -20.016 8.742 0.851 1 88.56 10 GLU B CA 1
ATOM 1310 C C . GLU B 1 10 ? -19.438 8.195 2.158 1 88.56 10 GLU B C 1
ATOM 1312 O O . GLU B 1 10 ? -18.797 7.145 2.172 1 88.56 10 GLU B O 1
ATOM 1317 N N . ALA B 1 11 ? -19.75 8.945 3.264 1 91.44 11 ALA B N 1
ATOM 1318 C CA . ALA B 1 11 ? -19.141 8.641 4.562 1 91.44 11 ALA B CA 1
ATOM 1319 C C . ALA B 1 11 ? -19.438 7.207 4.98 1 91.44 11 ALA B C 1
ATOM 1321 O O . ALA B 1 11 ? -18.562 6.512 5.492 1 91.44 11 ALA B O 1
ATOM 1322 N N . GLY B 1 12 ? -20.641 6.766 4.805 1 93.31 12 GLY B N 1
ATOM 1323 C CA . GLY B 1 12 ? -21.016 5.406 5.16 1 93.31 12 GLY B CA 1
ATOM 1324 C C . GLY B 1 12 ? -20.25 4.355 4.371 1 93.31 12 GLY B C 1
ATOM 1325 O O . GLY B 1 12 ? -19.812 3.352 4.934 1 93.31 12 GLY B O 1
ATOM 1326 N N . ASP B 1 13 ? -20.141 4.543 3.051 1 94.56 13 ASP B N 1
ATOM 1327 C CA . ASP B 1 13 ? -19.375 3.641 2.193 1 94.56 13 ASP B CA 1
ATOM 1328 C C . ASP B 1 13 ? -17.906 3.607 2.604 1 94.56 13 ASP B C 1
ATOM 1330 O O . ASP B 1 13 ? -17.297 2.537 2.674 1 94.56 13 ASP B O 1
ATOM 1334 N N . PHE B 1 14 ? -17.422 4.758 2.871 1 96.12 14 PHE B N 1
ATOM 1335 C CA . PHE B 1 14 ? -16.016 4.824 3.264 1 96.12 14 PHE B CA 1
ATOM 1336 C C . PHE B 1 14 ? -15.797 4.113 4.594 1 96.12 14 PHE B C 1
ATOM 1338 O O . PHE B 1 14 ? -14.773 3.441 4.781 1 96.12 14 PHE B O 1
ATOM 1345 N N . LEU B 1 15 ? -16.688 4.27 5.539 1 96.62 15 LEU B N 1
ATOM 1346 C CA . LEU B 1 15 ? -16.562 3.576 6.816 1 96.62 15 LEU B CA 1
ATOM 1347 C C . LEU B 1 15 ? -16.531 2.064 6.613 1 96.62 15 LEU B C 1
ATOM 1349 O O . LEU B 1 15 ? -15.805 1.356 7.316 1 96.62 15 LEU B O 1
ATOM 1353 N N . GLN B 1 16 ? -17.328 1.579 5.684 1 95.12 16 GLN B N 1
ATOM 1354 C CA . GLN B 1 16 ? -17.312 0.156 5.363 1 95.12 16 GLN B CA 1
ATOM 1355 C C . GLN B 1 16 ? -15.938 -0.265 4.84 1 95.12 16 GLN B C 1
ATOM 1357 O O . GLN B 1 16 ? -15.422 -1.319 5.215 1 95.12 16 GLN B O 1
ATOM 1362 N N . VAL B 1 17 ? -15.359 0.524 3.986 1 97 17 VAL B N 1
ATOM 1363 C CA . VAL B 1 17 ? -14.023 0.262 3.465 1 97 17 VAL B CA 1
ATOM 1364 C C . VAL B 1 17 ? -13.016 0.213 4.613 1 97 17 VAL B C 1
ATOM 1366 O O . VAL B 1 17 ? -12.234 -0.734 4.723 1 97 17 VAL B O 1
ATOM 1369 N N . VAL B 1 18 ? -13.109 1.213 5.484 1 97.69 18 VAL B N 1
ATOM 1370 C CA . VAL B 1 18 ? -12.195 1.312 6.617 1 97.69 18 VAL B CA 1
ATOM 1371 C C . VAL B 1 18 ? -12.32 0.068 7.496 1 97.69 18 VAL B C 1
ATOM 1373 O O . VAL B 1 18 ? -11.32 -0.453 7.992 1 97.69 18 VAL B O 1
ATOM 1376 N N . LYS B 1 19 ? -13.508 -0.398 7.641 1 96.88 19 LYS B N 1
ATOM 1377 C CA . LYS B 1 19 ? -13.812 -1.556 8.477 1 96.88 19 LYS B CA 1
ATOM 1378 C C . LYS B 1 19 ? -13.227 -2.832 7.883 1 96.88 19 LYS B C 1
ATOM 1380 O O . LYS B 1 19 ? -12.773 -3.717 8.617 1 96.88 19 LYS B O 1
ATOM 1385 N N . MET B 1 20 ? -13.094 -2.898 6.594 1 97.19 20 MET B N 1
ATOM 1386 C CA . MET B 1 20 ? -13 -4.223 5.98 1 97.19 20 MET B CA 1
ATOM 1387 C C . MET B 1 20 ? -11.625 -4.445 5.371 1 97.19 20 MET B C 1
ATOM 1389 O O . MET B 1 20 ? -11.25 -5.578 5.066 1 97.19 20 MET B O 1
ATOM 1393 N N . THR B 1 21 ? -10.836 -3.416 5.156 1 97.69 21 THR B N 1
ATOM 1394 C CA . THR B 1 21 ? -9.586 -3.578 4.434 1 97.69 21 THR B CA 1
ATOM 1395 C C . THR B 1 21 ? -8.555 -2.555 4.902 1 97.69 21 THR B C 1
ATOM 1397 O O . THR B 1 21 ? -8.906 -1.534 5.492 1 97.69 21 THR B O 1
ATOM 1400 N N . PRO B 1 22 ? -7.25 -2.895 4.793 1 98.38 22 PRO B N 1
ATOM 1401 C CA . PRO B 1 22 ? -6.281 -1.808 4.969 1 98.38 22 PRO B CA 1
ATOM 1402 C C . PRO B 1 22 ? -6.398 -0.734 3.889 1 98.38 22 PRO B C 1
ATOM 1404 O O . PRO B 1 22 ? -6.762 -1.036 2.748 1 98.38 22 PRO B O 1
ATOM 1407 N N . LEU B 1 23 ? -6.105 0.453 4.242 1 98.19 23 LEU B N 1
ATOM 1408 C CA . LEU B 1 23 ? -5.957 1.559 3.301 1 98.19 23 LEU B CA 1
ATOM 1409 C C . LEU B 1 23 ? -4.496 1.751 2.912 1 98.19 23 LEU B C 1
ATOM 1411 O O . LEU B 1 23 ? -3.594 1.426 3.689 1 98.19 23 LEU B O 1
ATOM 1415 N N . VAL B 1 24 ? -4.27 2.195 1.752 1 98.75 24 VAL B N 1
ATOM 1416 C CA . VAL B 1 24 ? -2.928 2.58 1.325 1 98.75 24 VAL B CA 1
ATOM 1417 C C . VAL B 1 24 ? -2.82 4.102 1.272 1 98.75 24 VAL B C 1
ATOM 1419 O O . VAL B 1 24 ? -3.693 4.773 0.72 1 98.75 24 VAL B O 1
ATOM 1422 N N . SER B 1 25 ? -1.783 4.629 1.906 1 98.69 25 SER B N 1
ATOM 1423 C CA . SER B 1 25 ? -1.633 6.078 2.012 1 98.69 25 SER B CA 1
ATOM 1424 C C . SER B 1 25 ? -0.19 6.504 1.758 1 98.69 25 SER B C 1
ATOM 1426 O O . SER B 1 25 ? 0.713 5.664 1.726 1 98.69 25 SER B O 1
ATOM 1428 N N . ILE B 1 26 ? -0.066 7.738 1.471 1 98.81 26 ILE B N 1
ATOM 1429 C CA . ILE B 1 26 ? 1.231 8.398 1.362 1 98.81 26 ILE B CA 1
ATOM 1430 C C . ILE B 1 26 ? 1.394 9.406 2.498 1 98.81 26 ILE B C 1
ATOM 1432 O O . ILE B 1 26 ? 0.489 10.195 2.766 1 98.81 26 ILE B O 1
ATOM 1436 N N . ASP B 1 27 ? 2.455 9.336 3.217 1 98.88 27 ASP B N 1
ATOM 1437 C CA . ASP B 1 27 ? 2.844 10.375 4.164 1 98.88 27 ASP B CA 1
ATOM 1438 C C . ASP B 1 27 ? 4.016 11.195 3.631 1 98.88 27 ASP B C 1
ATOM 1440 O O . ASP B 1 27 ? 4.91 10.656 2.979 1 98.88 27 ASP B O 1
ATOM 1444 N N . LEU B 1 28 ? 3.971 12.406 3.863 1 98.81 28 LEU B N 1
ATOM 1445 C CA . LEU B 1 28 ? 4.98 13.352 3.404 1 98.81 28 LEU B CA 1
ATOM 1446 C C . LEU B 1 28 ? 5.848 13.828 4.566 1 98.81 28 LEU B C 1
ATOM 1448 O O . LEU B 1 28 ? 5.371 14.547 5.449 1 98.81 28 LEU B O 1
ATOM 1452 N N . ILE B 1 29 ? 7.086 13.391 4.625 1 98.88 29 ILE B N 1
ATOM 1453 C CA . ILE B 1 29 ? 8.062 13.875 5.59 1 98.88 29 ILE B CA 1
ATOM 1454 C C . ILE B 1 29 ? 8.805 15.078 5.008 1 98.88 29 ILE B C 1
ATOM 1456 O O . ILE B 1 29 ? 9.812 14.922 4.309 1 98.88 29 ILE B O 1
ATOM 1460 N N . VAL B 1 30 ? 8.344 16.234 5.312 1 98.5 30 VAL B N 1
ATOM 1461 C CA . VAL B 1 30 ? 8.789 17.469 4.695 1 98.5 30 VAL B CA 1
ATOM 1462 C C . VAL B 1 30 ? 9.812 18.156 5.594 1 98.5 30 VAL B C 1
ATOM 1464 O O . VAL B 1 30 ? 9.516 18.484 6.75 1 98.5 30 VAL B O 1
ATOM 1467 N N . SER B 1 31 ? 10.922 18.391 5.066 1 98 31 SER B N 1
ATOM 1468 C CA . SER B 1 31 ? 11.969 19.094 5.801 1 98 31 SER B CA 1
ATOM 1469 C C . SER B 1 31 ? 12.305 20.438 5.145 1 98 31 SER B C 1
ATOM 1471 O O . SER B 1 31 ? 12.109 20.609 3.939 1 98 31 SER B O 1
ATOM 1473 N N . ASP B 1 32 ? 12.773 21.375 5.945 1 96.62 32 ASP B N 1
ATOM 1474 C CA . ASP B 1 32 ? 13.398 22.578 5.402 1 96.62 32 ASP B CA 1
ATOM 1475 C C . ASP B 1 32 ? 14.914 22.422 5.324 1 96.62 32 ASP B C 1
ATOM 1477 O O . ASP B 1 32 ? 15.445 21.344 5.629 1 96.62 32 ASP B O 1
ATOM 1481 N N . TYR B 1 33 ? 15.57 23.469 4.875 1 94.44 33 TYR B N 1
ATOM 1482 C CA . TYR B 1 33 ? 17.016 23.375 4.645 1 94.44 33 TYR B CA 1
ATOM 1483 C C . TYR B 1 33 ? 17.766 23.312 5.961 1 94.44 33 TYR B C 1
ATOM 1485 O O . TYR B 1 33 ? 18.938 22.922 5.988 1 94.44 33 TYR B O 1
ATOM 1493 N N . ALA B 1 34 ? 17.156 23.672 7.039 1 95.12 34 ALA B N 1
ATOM 1494 C CA . ALA B 1 34 ? 17.781 23.578 8.352 1 95.12 34 ALA B CA 1
ATOM 1495 C C . ALA B 1 34 ? 17.578 22.203 8.969 1 95.12 34 ALA B C 1
ATOM 1497 O O . ALA B 1 34 ? 18.078 21.938 10.07 1 95.12 34 ALA B O 1
ATOM 1498 N N . GLY B 1 35 ? 16.766 21.312 8.312 1 96.31 35 GLY B N 1
ATOM 1499 C CA . GLY B 1 35 ? 16.562 19.953 8.789 1 96.31 35 GLY B CA 1
ATOM 1500 C C . GLY B 1 35 ? 15.336 19.828 9.68 1 96.31 35 GLY B C 1
ATOM 1501 O O . GLY B 1 35 ? 15.078 18.75 10.227 1 96.31 35 GLY B O 1
ATOM 1502 N N . ARG B 1 36 ? 14.625 20.953 9.875 1 98 36 ARG B N 1
ATOM 1503 C CA . ARG B 1 36 ? 13.383 20.828 10.641 1 98 36 ARG B CA 1
ATOM 1504 C C . ARG B 1 36 ? 12.289 20.156 9.812 1 98 36 ARG B C 1
ATOM 1506 O O . ARG B 1 36 ? 12.266 20.297 8.586 1 98 36 ARG B O 1
ATOM 1513 N N . VAL B 1 37 ? 11.422 19.5 10.508 1 98.5 37 VAL B N 1
ATOM 1514 C CA . VAL B 1 37 ? 10.367 18.719 9.867 1 98.5 37 VAL B CA 1
ATOM 1515 C C . VAL B 1 37 ? 9.008 19.359 10.133 1 98.5 37 VAL B C 1
ATOM 1517 O O . VAL B 1 37 ? 8.719 19.781 11.258 1 98.5 37 VAL B O 1
ATOM 1520 N N . LEU B 1 38 ? 8.195 19.422 9.086 1 98.56 38 LEU B N 1
ATOM 1521 C CA . LEU B 1 38 ? 6.852 19.984 9.195 1 98.56 38 LEU B CA 1
ATOM 1522 C C . LEU B 1 38 ? 5.895 18.969 9.805 1 98.56 38 LEU B C 1
ATOM 1524 O O . LEU B 1 38 ? 5.793 17.828 9.336 1 98.56 38 LEU B O 1
ATOM 1528 N N . VAL B 1 39 ? 5.23 19.344 10.867 1 98.69 39 VAL B N 1
ATOM 1529 C CA . VAL B 1 39 ? 4.137 18.547 11.406 1 98.69 39 VAL B CA 1
ATOM 1530 C C . VAL B 1 39 ? 2.91 19.438 11.625 1 98.69 39 VAL B C 1
ATOM 1532 O O . VAL B 1 39 ? 3.039 20.625 11.898 1 98.69 39 VAL B O 1
ATOM 1535 N N . GLY B 1 40 ? 1.768 18.844 11.398 1 98.56 40 GLY B N 1
ATOM 1536 C CA . GLY B 1 40 ? 0.504 19.531 11.625 1 98.56 40 GLY B CA 1
ATOM 1537 C C . GLY B 1 40 ? -0.284 18.969 12.789 1 98.56 40 GLY B C 1
ATOM 1538 O O . GLY B 1 40 ? -0.274 17.75 13.016 1 98.56 40 GLY B O 1
ATOM 1539 N N . HIS B 1 41 ? -0.959 19.875 13.484 1 98.62 41 HIS B N 1
ATOM 1540 C CA . HIS B 1 41 ? -1.827 19.438 14.578 1 98.62 41 HIS B CA 1
ATOM 1541 C C . HIS B 1 41 ? -3.162 18.922 14.047 1 98.62 41 HIS B C 1
ATOM 1543 O O . HIS B 1 41 ? -3.969 19.688 13.523 1 98.62 41 HIS B O 1
ATOM 1549 N N . ARG B 1 42 ? -3.391 17.594 14.234 1 98.12 42 ARG B N 1
ATOM 1550 C CA . ARG B 1 42 ? -4.539 16.938 13.633 1 98.12 42 ARG B CA 1
ATOM 1551 C C . ARG B 1 42 ? -5.844 17.438 14.234 1 98.12 42 ARG B C 1
ATOM 1553 O O . ARG B 1 42 ? -5.973 17.516 15.461 1 98.12 42 ARG B O 1
ATOM 1560 N N . ARG B 1 43 ? -6.797 17.688 13.367 1 96.44 43 ARG B N 1
ATOM 1561 C CA . ARG B 1 43 ? -8.117 18.094 13.836 1 96.44 43 ARG B CA 1
ATOM 1562 C C . ARG B 1 43 ? -9.148 17.016 13.594 1 96.44 43 ARG B C 1
ATOM 1564 O O . ARG B 1 43 ? -10.312 17.141 13.992 1 96.44 43 ARG B O 1
ATOM 1571 N N . ASN B 1 44 ? -8.82 15.945 12.891 1 95 44 ASN B N 1
ATOM 1572 C CA . ASN B 1 44 ? -9.695 14.828 12.57 1 95 44 ASN B CA 1
ATOM 1573 C C . ASN B 1 44 ? -9.195 13.523 13.18 1 95 44 ASN B C 1
ATOM 1575 O O . ASN B 1 44 ? -7.996 13.375 13.438 1 95 44 ASN B O 1
ATOM 1579 N N . ARG B 1 45 ? -10.188 12.656 13.406 1 96.19 45 ARG B N 1
ATOM 1580 C CA . ARG B 1 45 ? -9.836 11.281 13.766 1 96.19 45 ARG B CA 1
ATOM 1581 C C . ARG B 1 45 ? -9.359 10.5 12.547 1 96.19 45 ARG B C 1
ATOM 1583 O O . ARG B 1 45 ? -9.766 10.789 11.422 1 96.19 45 ARG B O 1
ATOM 1590 N N . PRO B 1 46 ? -8.516 9.57 12.789 1 96.69 46 PRO B N 1
ATOM 1591 C CA . PRO B 1 46 ? -7.793 9.211 14.016 1 96.69 46 PRO B CA 1
ATOM 1592 C C . PRO B 1 46 ? -6.617 10.141 14.305 1 96.69 46 PRO B C 1
ATOM 1594 O O . PRO B 1 46 ? -6.309 11.016 13.492 1 96.69 46 PRO B O 1
ATOM 1597 N N . ALA B 1 47 ? -5.914 10.023 15.453 1 97.06 47 ALA B N 1
ATOM 1598 C CA . ALA B 1 47 ? -4.75 10.773 15.922 1 97.06 47 ALA B CA 1
ATOM 1599 C C . ALA B 1 47 ? -5.125 12.219 16.25 1 97.06 47 ALA B C 1
ATOM 1601 O O . ALA B 1 47 ? -4.285 13.117 16.172 1 97.06 47 ALA B O 1
ATOM 1602 N N . LEU B 1 48 ? -6.449 12.484 16.422 1 97.5 48 LEU B N 1
ATOM 1603 C CA . LEU B 1 48 ? -6.957 13.805 16.797 1 97.5 48 LEU B CA 1
ATOM 1604 C C . LEU B 1 48 ? -6.145 14.398 17.938 1 97.5 48 LEU B C 1
ATOM 1606 O O . LEU B 1 48 ? -5.906 13.727 18.953 1 97.5 48 LEU B O 1
ATOM 1610 N N . GLY B 1 49 ? -5.719 15.633 17.719 1 98.06 49 GLY B N 1
ATOM 1611 C CA . GLY B 1 49 ? -5.086 16.359 18.812 1 98.06 49 GLY B CA 1
ATOM 1612 C C . GLY B 1 49 ? -3.598 16.094 18.922 1 98.06 49 GLY B C 1
ATOM 1613 O O . GLY B 1 49 ? -2.949 16.547 19.875 1 98.06 49 GLY B O 1
ATOM 1614 N N . THR B 1 50 ? -3.059 15.344 18.062 1 98.62 50 THR B N 1
ATOM 1615 C CA . THR B 1 50 ? -1.622 15.094 18.062 1 98.62 50 THR B CA 1
ATOM 1616 C C . THR B 1 50 ? -0.959 15.742 16.859 1 98.62 50 THR B C 1
ATOM 1618 O O . THR B 1 50 ? -1.639 16.125 15.906 1 98.62 50 THR B O 1
ATOM 1621 N N . TRP B 1 51 ? 0.332 15.945 16.953 1 98.81 51 TRP B N 1
ATOM 1622 C CA . TRP B 1 51 ? 1.116 16.391 15.812 1 98.81 51 TRP B CA 1
ATOM 1623 C C . TRP B 1 51 ? 1.453 15.219 14.891 1 98.81 51 TRP B C 1
ATOM 1625 O O . TRP B 1 51 ? 1.937 14.188 15.344 1 98.81 51 TRP B O 1
ATOM 1635 N N . PHE B 1 52 ? 1.189 15.406 13.648 1 98.81 52 PHE B N 1
ATOM 1636 C CA . PHE B 1 52 ? 1.333 14.352 12.664 1 98.81 52 PHE B CA 1
ATOM 1637 C C . PHE B 1 52 ? 1.845 14.906 11.336 1 98.81 52 PHE B C 1
ATOM 1639 O O . PHE B 1 52 ? 1.476 16.016 10.945 1 98.81 52 PHE B O 1
ATOM 1646 N N . VAL B 1 53 ? 2.67 14.188 10.656 1 98.81 53 VAL B N 1
ATOM 1647 C CA . VAL B 1 53 ? 3.109 14.609 9.336 1 98.81 53 VAL B CA 1
ATOM 1648 C C . VAL B 1 53 ? 1.914 14.656 8.383 1 98.81 53 VAL B C 1
ATOM 1650 O O . VAL B 1 53 ? 0.942 13.914 8.562 1 98.81 53 VAL B O 1
ATOM 1653 N N . PRO B 1 54 ? 1.971 15.539 7.414 1 98.38 54 PRO B N 1
ATOM 1654 C CA . PRO B 1 54 ? 0.891 15.547 6.422 1 98.38 54 PRO B CA 1
ATOM 1655 C C . PRO B 1 54 ? 0.872 14.289 5.559 1 98.38 54 PRO B C 1
ATOM 1657 O O . PRO B 1 54 ? 1.905 13.633 5.391 1 98.38 54 PRO B O 1
ATOM 1660 N N . GLY B 1 55 ? -0.213 13.945 5.055 1 98.06 55 GLY B N 1
ATOM 1661 C CA . GLY B 1 55 ? -0.377 12.789 4.188 1 98.06 55 GLY B CA 1
ATOM 1662 C C . GLY B 1 55 ? -1.818 12.547 3.779 1 98.06 55 GLY B C 1
ATOM 1663 O O . GLY B 1 55 ? -2.695 13.367 4.07 1 98.06 55 GLY B O 1
ATOM 1664 N N . GLY B 1 56 ? -2.029 11.453 3.068 1 97.5 56 GLY B N 1
ATOM 1665 C CA . GLY B 1 56 ? -3.365 11.125 2.596 1 97.5 56 GLY B CA 1
ATOM 1666 C C . GLY B 1 56 ? -3.443 9.781 1.9 1 97.5 56 GLY B C 1
ATOM 1667 O O . GLY B 1 56 ? -2.42 9.227 1.488 1 97.5 56 GLY B O 1
ATOM 1668 N N . ARG B 1 57 ? -4.625 9.359 1.71 1 97.44 57 ARG B N 1
ATOM 1669 C CA . ARG B 1 57 ? -4.859 8.055 1.104 1 97.44 57 ARG B CA 1
ATOM 1670 C C . ARG B 1 57 ? -4.773 8.133 -0.417 1 97.44 57 ARG B C 1
ATOM 1672 O O . ARG B 1 57 ? -4.957 9.203 -0.999 1 97.44 57 ARG B O 1
ATOM 1679 N N . ILE B 1 58 ? -4.473 7.031 -1.02 1 98.06 58 ILE B N 1
ATOM 1680 C CA . ILE B 1 58 ? -4.582 6.859 -2.465 1 98.06 58 ILE B CA 1
ATOM 1681 C C . ILE B 1 58 ? -6.02 6.504 -2.834 1 98.06 58 ILE B C 1
ATOM 1683 O O . ILE B 1 58 ? -6.633 5.637 -2.207 1 98.06 58 ILE B O 1
ATOM 1687 N N . CYS B 1 59 ? -6.578 7.176 -3.85 1 97.06 59 CYS B N 1
ATOM 1688 C CA . CYS B 1 59 ? -7.961 6.949 -4.254 1 97.06 59 CYS B CA 1
ATOM 1689 C C . CYS B 1 59 ? -8.055 5.82 -5.273 1 97.06 59 CYS B C 1
ATOM 1691 O O . CYS B 1 59 ? -7.078 5.527 -5.973 1 97.06 59 CYS B O 1
ATOM 1693 N N . LYS B 1 60 ? -9.25 5.27 -5.289 1 97.62 60 LYS B N 1
ATOM 1694 C CA . LYS B 1 60 ? -9.531 4.246 -6.289 1 97.62 60 LYS B CA 1
ATOM 1695 C C . LYS B 1 60 ? -9.188 4.734 -7.691 1 97.62 60 LYS B C 1
ATOM 1697 O O . LYS B 1 60 ? -9.539 5.855 -8.07 1 97.62 60 LYS B O 1
ATOM 1702 N N . ASN B 1 61 ? -8.336 3.926 -8.414 1 97.19 61 ASN B N 1
ATOM 1703 C CA . ASN B 1 61 ? -7.957 4.129 -9.812 1 97.19 61 ASN B CA 1
ATOM 1704 C C . ASN B 1 61 ? -7.004 5.312 -9.969 1 97.19 61 ASN B C 1
ATOM 1706 O O . ASN B 1 61 ? -6.785 5.801 -11.078 1 97.19 61 ASN B O 1
ATOM 1710 N N . GLU B 1 62 ? -6.543 5.832 -8.898 1 96.88 62 GLU B N 1
ATOM 1711 C CA . GLU B 1 62 ? -5.492 6.844 -8.914 1 96.88 62 GLU B CA 1
ATOM 1712 C C . GLU B 1 62 ? -4.109 6.203 -8.883 1 96.88 62 GLU B C 1
ATOM 1714 O O . GLU B 1 62 ? -3.781 5.465 -7.953 1 96.88 62 GLU B O 1
ATOM 1719 N N . ARG B 1 63 ? -3.34 6.461 -9.883 1 97.12 63 ARG B N 1
ATOM 1720 C CA . ARG B 1 63 ? -1.982 5.926 -9.891 1 97.12 63 ARG B CA 1
ATOM 1721 C C . ARG B 1 63 ? -1.103 6.652 -8.875 1 97.12 63 ARG B C 1
ATOM 1723 O O . ARG B 1 63 ? -1.43 7.758 -8.445 1 97.12 63 ARG B O 1
ATOM 1730 N N . LEU B 1 64 ? -0.001 6.027 -8.562 1 98.25 64 LEU B N 1
ATOM 1731 C CA . LEU B 1 64 ? 0.862 6.5 -7.48 1 98.25 64 LEU B CA 1
ATOM 1732 C C . LEU B 1 64 ? 1.345 7.918 -7.754 1 98.25 64 LEU B C 1
ATOM 1734 O O . LEU B 1 64 ? 1.316 8.773 -6.859 1 98.25 64 LEU B O 1
ATOM 1738 N N . ASP B 1 65 ? 1.758 8.211 -8.938 1 98.56 65 ASP B N 1
ATOM 1739 C CA . ASP B 1 65 ? 2.262 9.539 -9.281 1 98.56 65 ASP B CA 1
ATOM 1740 C C . ASP B 1 65 ? 1.169 10.594 -9.133 1 98.56 65 ASP B C 1
ATOM 1742 O O . ASP B 1 65 ? 1.413 11.672 -8.586 1 98.56 65 ASP B O 1
ATOM 1746 N N . ALA B 1 66 ? 0.012 10.32 -9.625 1 98.19 66 ALA B N 1
ATOM 1747 C CA . ALA B 1 66 ? -1.11 11.242 -9.516 1 98.19 66 ALA B CA 1
ATOM 1748 C C . ALA B 1 66 ? -1.508 11.453 -8.055 1 98.19 66 ALA B C 1
ATOM 1750 O O . ALA B 1 66 ? -1.791 12.578 -7.641 1 98.19 66 ALA B O 1
ATOM 1751 N N . ALA B 1 67 ? -1.55 10.375 -7.32 1 98.31 67 ALA B N 1
ATOM 1752 C CA . ALA B 1 67 ? -1.879 10.461 -5.898 1 98.31 67 ALA B CA 1
ATOM 1753 C C . ALA B 1 67 ? -0.887 11.352 -5.16 1 98.31 67 ALA B C 1
ATOM 1755 O O . ALA B 1 67 ? -1.286 12.211 -4.367 1 98.31 67 ALA B O 1
ATOM 1756 N N . PHE B 1 68 ? 0.432 11.133 -5.449 1 98.69 68 PHE B N 1
ATOM 1757 C CA . PHE B 1 68 ? 1.467 11.93 -4.805 1 98.69 68 PHE B CA 1
ATOM 1758 C C . PHE B 1 68 ? 1.253 13.414 -5.074 1 98.69 68 PHE B C 1
ATOM 1760 O O . PHE B 1 68 ? 1.193 14.219 -4.141 1 98.69 68 PHE B O 1
ATOM 1767 N N . THR B 1 69 ? 1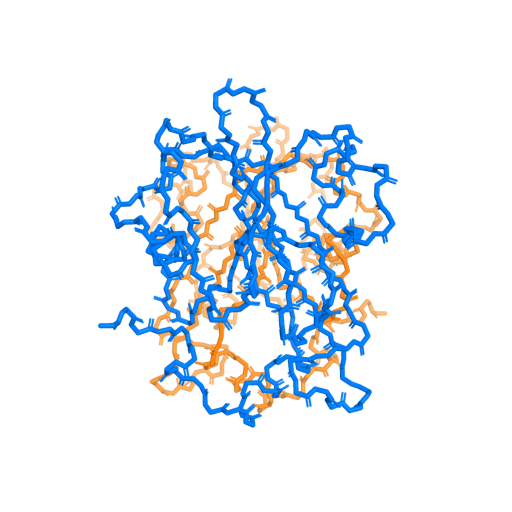.082 13.703 -6.309 1 98.44 69 THR B N 1
ATOM 1768 C CA . THR B 1 69 ? 0.918 15.094 -6.719 1 98.44 69 THR B CA 1
ATOM 1769 C C . THR B 1 69 ? -0.33 15.703 -6.086 1 98.44 69 THR B C 1
ATOM 1771 O O . THR B 1 69 ? -0.288 16.812 -5.562 1 98.44 69 THR B O 1
ATOM 1774 N N . ARG B 1 70 ? -1.435 14.969 -6.121 1 97.94 70 ARG B N 1
ATOM 1775 C CA . ARG B 1 70 ? -2.682 15.445 -5.539 1 97.94 70 ARG B CA 1
ATOM 1776 C C . ARG B 1 70 ? -2.531 15.672 -4.035 1 97.94 70 ARG B C 1
ATOM 1778 O O . ARG B 1 70 ? -2.979 16.688 -3.51 1 97.94 70 ARG B O 1
ATOM 1785 N N . ILE B 1 71 ? -1.891 14.75 -3.334 1 97.81 71 ILE B N 1
ATOM 1786 C CA . ILE B 1 71 ? -1.746 14.805 -1.883 1 97.81 71 ILE B CA 1
ATOM 1787 C C . ILE B 1 71 ? -0.831 15.969 -1.503 1 97.81 71 ILE B C 1
ATOM 1789 O O . ILE B 1 71 ? -1.115 16.703 -0.557 1 97.81 71 ILE B O 1
ATOM 1793 N N . VAL B 1 72 ? 0.229 16.172 -2.211 1 97.69 72 VAL B N 1
ATOM 1794 C CA . VAL B 1 72 ? 1.125 17.297 -1.946 1 97.69 72 VAL B CA 1
ATOM 1795 C C . VAL B 1 72 ? 0.366 18.609 -2.1 1 97.69 72 VAL B C 1
ATOM 1797 O O . VAL B 1 72 ? 0.469 19.5 -1.248 1 97.69 72 VAL B O 1
ATOM 1800 N N . ASP B 1 73 ? -0.383 18.719 -3.137 1 96.94 73 ASP B N 1
ATOM 1801 C CA . ASP B 1 73 ? -1.172 19.922 -3.352 1 96.94 73 ASP B CA 1
ATOM 1802 C C . ASP B 1 73 ? -2.201 20.109 -2.238 1 96.94 73 ASP B C 1
ATOM 1804 O O . ASP B 1 73 ? -2.285 21.188 -1.639 1 96.94 73 ASP B O 1
ATOM 1808 N N . ALA B 1 74 ? -2.912 19.109 -1.925 1 95.94 74 ALA B N 1
ATOM 1809 C CA . ALA B 1 74 ? -4.008 19.156 -0.961 1 95.94 74 ALA B CA 1
ATOM 1810 C C . ALA B 1 74 ? -3.492 19.469 0.442 1 95.94 74 ALA B C 1
ATOM 1812 O O . ALA B 1 74 ? -4.141 20.188 1.207 1 95.94 74 ALA B O 1
ATOM 1813 N N . GLU B 1 75 ? -2.311 18.891 0.788 1 96.44 75 GLU B N 1
ATOM 1814 C CA . GLU B 1 75 ? -1.818 18.969 2.16 1 96.44 75 GLU 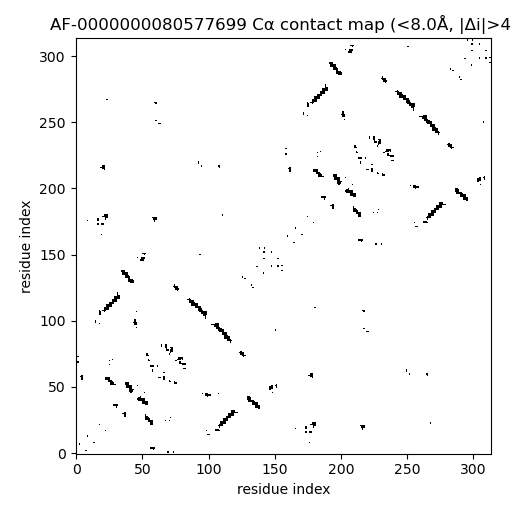B CA 1
ATOM 1815 C C . GLU B 1 75 ? -0.848 20.125 2.336 1 96.44 75 GLU B C 1
ATOM 1817 O O . GLU B 1 75 ? -0.771 20.719 3.414 1 96.44 75 GLU B O 1
ATOM 1822 N N . LEU B 1 76 ? -0.086 20.453 1.302 1 96.19 76 LEU B N 1
ATOM 1823 C CA . LEU B 1 76 ? 0.993 21.438 1.452 1 96.19 76 LEU B CA 1
ATOM 1824 C C . LEU B 1 76 ? 0.693 22.703 0.665 1 96.19 76 LEU B C 1
ATOM 1826 O O . LEU B 1 76 ? 1.31 23.75 0.902 1 96.19 76 LEU B O 1
ATOM 1830 N N . GLY B 1 77 ? -0.186 22.625 -0.337 1 95.62 77 GLY B N 1
ATOM 1831 C CA . GLY B 1 77 ? -0.469 23.75 -1.2 1 95.62 77 GLY B CA 1
ATOM 1832 C C . GLY B 1 77 ? 0.555 23.938 -2.305 1 95.62 77 GLY B C 1
ATOM 1833 O O . GLY B 1 77 ? 0.735 25.047 -2.816 1 95.62 77 GLY B O 1
ATOM 1834 N N . ILE B 1 78 ? 1.264 22.922 -2.588 1 95.25 78 ILE B N 1
ATOM 1835 C CA . ILE B 1 78 ? 2.277 22.969 -3.635 1 95.25 78 ILE B CA 1
ATOM 1836 C C . ILE B 1 78 ? 1.784 22.203 -4.863 1 95.25 78 ILE B C 1
ATOM 1838 O O . ILE B 1 78 ? 1.668 20.984 -4.836 1 95.25 78 ILE B O 1
ATOM 1842 N N . SER B 1 79 ? 1.587 22.906 -5.895 1 94.5 79 SER B N 1
ATOM 1843 C CA . SER B 1 79 ? 1.035 22.297 -7.102 1 94.5 79 SER B CA 1
ATOM 1844 C C . SER B 1 79 ? 2.137 21.719 -7.984 1 94.5 79 SER B C 1
ATOM 1846 O O . SER B 1 79 ? 3.205 22.328 -8.125 1 94.5 79 SER B O 1
ATOM 1848 N N . GLY B 1 80 ? 1.837 20.547 -8.547 1 95.62 80 GLY B N 1
ATOM 1849 C CA . GLY B 1 80 ? 2.637 20.047 -9.648 1 95.62 80 GLY B CA 1
ATOM 1850 C C . GLY B 1 80 ? 3.883 19.312 -9.195 1 95.62 80 GLY B C 1
ATOM 1851 O O . GLY B 1 80 ? 4.715 18.922 -10.023 1 95.62 80 GLY B O 1
ATOM 1852 N N . MET B 1 81 ? 4.047 19.141 -7.93 1 95.88 81 MET B N 1
ATOM 1853 C CA . MET B 1 81 ? 5.227 18.406 -7.477 1 95.88 81 MET B CA 1
ATOM 1854 C C . MET B 1 81 ? 5.16 16.953 -7.918 1 95.88 81 MET B C 1
ATOM 1856 O O . MET B 1 81 ? 4.141 16.281 -7.723 1 95.88 81 MET B O 1
ATOM 1860 N N . GLU B 1 82 ? 6.242 16.469 -8.461 1 98 82 GLU B N 1
ATOM 1861 C CA . GLU B 1 82 ? 6.301 15.102 -8.945 1 98 82 GLU B CA 1
ATOM 1862 C C . GLU B 1 82 ? 6.91 14.172 -7.902 1 98 82 GLU B C 1
ATOM 1864 O O . GLU B 1 82 ? 7.82 14.562 -7.172 1 98 82 GLU B O 1
ATOM 1869 N N . ARG B 1 83 ? 6.473 12.961 -7.895 1 98.25 83 ARG B N 1
ATOM 1870 C CA . ARG B 1 83 ? 6.961 11.945 -6.965 1 98.25 83 ARG B CA 1
ATOM 1871 C C . ARG B 1 83 ? 8.461 11.742 -7.125 1 98.25 83 ARG B C 1
ATOM 1873 O O . ARG B 1 83 ? 9.172 11.492 -6.145 1 98.25 83 ARG B O 1
ATOM 1880 N N . ALA B 1 84 ? 8.953 11.875 -8.352 1 97.31 84 ALA B N 1
ATOM 1881 C CA . ALA B 1 84 ? 10.375 11.68 -8.641 1 97.31 84 ALA B CA 1
ATOM 1882 C C . ALA B 1 84 ? 11.234 12.688 -7.895 1 97.31 84 ALA B C 1
ATOM 1884 O O . ALA B 1 84 ? 12.445 12.492 -7.738 1 97.31 84 ALA B O 1
ATOM 1885 N N . ALA B 1 85 ? 10.688 13.766 -7.422 1 96.44 85 ALA B N 1
ATOM 1886 C CA . ALA B 1 85 ? 11.414 14.805 -6.699 1 96.44 85 ALA B CA 1
ATOM 1887 C C . ALA B 1 85 ? 11.555 14.445 -5.223 1 96.44 85 ALA B C 1
ATOM 1889 O O . ALA B 1 85 ? 12.273 15.125 -4.477 1 96.44 85 ALA B O 1
ATOM 1890 N N . ALA B 1 86 ? 10.922 13.406 -4.793 1 98.31 86 ALA B N 1
ATOM 1891 C CA . ALA B 1 86 ? 10.945 12.969 -3.398 1 98.31 86 ALA B CA 1
ATOM 1892 C C . ALA B 1 86 ? 11.734 11.672 -3.242 1 98.31 86 ALA B C 1
ATOM 1894 O O . ALA B 1 86 ? 11.922 10.93 -4.211 1 98.31 86 ALA B O 1
ATOM 1895 N N . ARG B 1 87 ? 12.234 11.445 -2.078 1 98.5 87 ARG B N 1
ATOM 1896 C CA . ARG B 1 87 ? 12.945 10.211 -1.77 1 98.5 87 ARG B CA 1
ATOM 1897 C C . ARG B 1 87 ? 12.023 9.211 -1.072 1 98.5 87 ARG B C 1
ATOM 1899 O O . ARG B 1 87 ? 11.406 9.531 -0.055 1 98.5 87 ARG B O 1
ATOM 1906 N N . PHE B 1 88 ? 11.992 8.07 -1.608 1 98.75 88 PHE B N 1
ATOM 1907 C CA . PHE B 1 88 ? 11.258 6.992 -0.947 1 98.75 88 PHE B CA 1
ATOM 1908 C C . PHE B 1 88 ? 11.875 6.672 0.408 1 98.75 88 PHE B C 1
ATOM 1910 O O . PHE B 1 88 ? 13.07 6.391 0.5 1 98.75 88 PHE B O 1
ATOM 1917 N N . GLY B 1 89 ? 11.062 6.703 1.46 1 98.5 89 GLY B N 1
ATOM 1918 C CA . GLY B 1 89 ? 11.562 6.516 2.812 1 98.5 89 GLY B CA 1
ATOM 1919 C C . GLY B 1 89 ? 11.25 5.141 3.379 1 98.5 89 GLY B C 1
ATOM 1920 O O . GLY B 1 89 ? 11.75 4.777 4.445 1 98.5 89 GLY B O 1
ATOM 1921 N N . GLY B 1 90 ? 10.336 4.367 2.697 1 98.31 90 GLY B N 1
ATOM 1922 C CA . GLY B 1 90 ? 10 3.033 3.164 1 98.31 90 GLY B CA 1
ATOM 1923 C C . GLY B 1 90 ? 8.516 2.834 3.381 1 98.31 90 GLY B C 1
ATOM 1924 O O . GLY B 1 90 ? 7.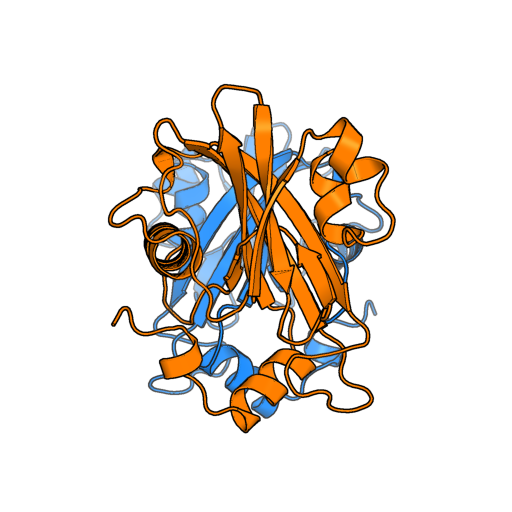715 3.725 3.088 1 98.31 90 GLY B O 1
ATOM 1925 N N . LEU B 1 91 ? 8.188 1.609 3.75 1 98.81 91 LEU B N 1
ATOM 1926 C CA . LEU B 1 91 ? 6.824 1.217 4.086 1 98.81 91 LEU B CA 1
ATOM 1927 C C . LEU B 1 91 ? 6.609 1.229 5.598 1 98.81 91 LEU B C 1
ATOM 1929 O O . LEU B 1 91 ? 7.488 0.814 6.355 1 98.81 91 LEU B O 1
ATOM 1933 N N . PHE B 1 92 ? 5.492 1.753 6.004 1 98.75 92 PHE B N 1
ATOM 1934 C CA . PHE B 1 92 ? 5.105 1.773 7.41 1 98.75 92 PHE B CA 1
ATOM 1935 C C . PHE B 1 92 ? 3.67 1.286 7.582 1 98.75 92 PHE B C 1
ATOM 1937 O O . PHE B 1 92 ? 2.963 1.06 6.598 1 98.75 92 PHE B O 1
ATOM 1944 N N . GLU B 1 93 ? 3.312 1.037 8.773 1 98.5 93 GLU B N 1
ATOM 1945 C CA . GLU B 1 93 ? 1.982 0.542 9.117 1 98.5 93 GLU B CA 1
ATOM 1946 C C . GLU B 1 93 ? 1.393 1.31 10.297 1 98.5 93 GLU B C 1
ATOM 1948 O O . GLU B 1 93 ? 2.031 1.434 11.344 1 98.5 93 GLU B O 1
ATOM 1953 N N . HIS B 1 94 ? 0.231 1.869 10.086 1 98.69 94 HIS B N 1
ATOM 1954 C CA . HIS B 1 94 ? -0.516 2.529 11.148 1 98.69 94 HIS B CA 1
ATOM 1955 C C . HIS B 1 94 ? -1.771 1.743 11.516 1 98.69 94 HIS B C 1
ATOM 1957 O O . HIS B 1 94 ? -2.648 1.54 10.672 1 98.69 94 HIS B O 1
ATOM 1963 N N . LEU B 1 95 ? -1.835 1.289 12.727 1 98.06 95 LEU B N 1
ATOM 1964 C CA . LEU B 1 95 ? -3.043 0.659 13.25 1 98.06 95 LEU B CA 1
ATOM 1965 C C . LEU B 1 95 ? -3.652 1.495 14.367 1 98.06 95 LEU B C 1
ATOM 1967 O O . LEU B 1 95 ? -2.977 1.812 15.352 1 98.06 95 LEU B O 1
ATOM 1971 N N . TYR B 1 96 ? -4.867 1.893 14.148 1 98.25 96 TYR B N 1
ATOM 1972 C CA . TYR B 1 96 ? -5.605 2.674 15.133 1 98.25 96 TYR B CA 1
ATOM 1973 C C . TYR B 1 96 ? -6.801 1.89 15.664 1 98.25 96 TYR B C 1
ATOM 1975 O O . TYR B 1 96 ? -7.48 1.191 14.906 1 98.25 96 TYR B O 1
ATOM 1983 N N . LYS B 1 97 ? -7.098 1.995 16.922 1 97.19 97 LYS B N 1
ATOM 1984 C CA . LYS B 1 97 ? -8.336 1.468 17.484 1 97.19 97 LYS B CA 1
ATOM 1985 C C . LYS B 1 97 ? -9.523 2.35 17.109 1 97.19 97 LYS B C 1
ATOM 1987 O O . LYS B 1 97 ? -10.68 1.936 17.25 1 97.19 97 LYS B O 1
ATOM 1992 N N . ASP B 1 98 ? -9.211 3.498 16.625 1 97.06 98 ASP B N 1
ATOM 1993 C CA . ASP B 1 98 ? -10.172 4.531 16.25 1 97.06 98 ASP B CA 1
ATOM 1994 C C . ASP B 1 98 ? -10.32 4.625 14.734 1 97.06 98 ASP B C 1
ATOM 1996 O O . ASP B 1 98 ? -9.672 3.891 13.992 1 97.06 98 ASP B O 1
ATOM 2000 N N . ASN B 1 99 ? -11.297 5.441 14.297 1 97.69 99 ASN B N 1
ATOM 2001 C CA . ASN B 1 99 ? -11.523 5.703 12.883 1 97.69 99 ASN B CA 1
ATOM 2002 C C . ASN B 1 99 ? -12.023 7.129 12.648 1 97.69 99 ASN B C 1
ATOM 2004 O O . ASN B 1 99 ? -12.344 7.84 13.602 1 97.69 99 ASN B O 1
ATOM 2008 N N . PHE B 1 100 ? -12.086 7.562 11.367 1 96.25 100 PHE B N 1
ATOM 2009 C CA . PHE B 1 100 ? -12.398 8.945 11.016 1 96.25 100 PHE B CA 1
ATOM 2010 C C . PHE B 1 100 ? -13.766 9.344 11.555 1 96.25 100 PHE B C 1
ATOM 2012 O O . PHE B 1 100 ? -14.008 10.516 11.844 1 96.25 100 PHE B O 1
ATOM 2019 N N . ALA B 1 101 ? -14.695 8.383 11.766 1 96.56 101 ALA B N 1
ATOM 2020 C CA . ALA B 1 101 ? -16.094 8.664 12.109 1 96.56 101 ALA B CA 1
ATOM 2021 C C . ALA B 1 101 ? -16.328 8.492 13.602 1 96.56 101 ALA B C 1
ATOM 2023 O O . ALA B 1 101 ? -17.438 8.766 14.094 1 96.56 101 ALA B O 1
ATOM 2024 N N . GLY B 1 102 ? -15.352 7.965 14.25 1 97.19 102 GLY B N 1
ATOM 2025 C CA . GLY B 1 102 ? -15.523 7.688 15.664 1 97.19 102 GLY B CA 1
ATOM 2026 C C . GLY B 1 102 ? -16.438 6.512 15.938 1 97.19 102 GLY B C 1
ATOM 2027 O O . GLY B 1 102 ? -17.078 6.441 16.984 1 97.19 102 GLY B O 1
ATOM 2028 N N . ALA B 1 103 ? -16.578 5.668 14.945 1 97.06 103 ALA B N 1
ATOM 2029 C CA . ALA B 1 103 ? -17.453 4.504 15.094 1 97.06 103 ALA B CA 1
ATOM 2030 C C . ALA B 1 103 ? -16.812 3.461 16.016 1 97.06 103 ALA B C 1
ATOM 2032 O O . ALA B 1 103 ? -15.617 3.172 15.898 1 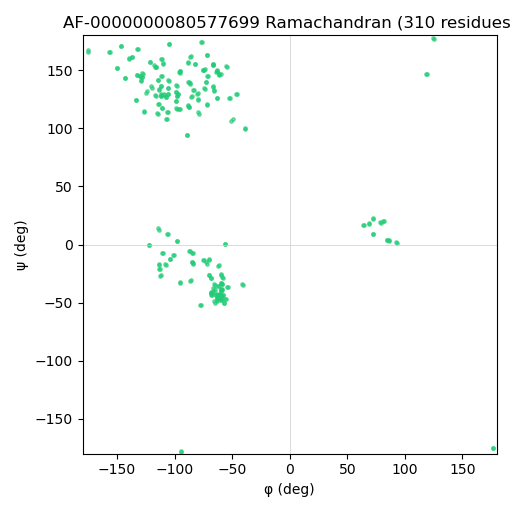97.06 103 ALA B O 1
ATOM 2033 N N . GLU B 1 104 ? -17.625 2.885 16.828 1 96.44 104 GLU B N 1
ATOM 2034 C CA . GLU B 1 104 ? -17.141 1.914 17.797 1 96.44 104 GLU B CA 1
ATOM 2035 C C . GLU B 1 104 ? -16.734 0.609 17.125 1 96.44 104 GLU B C 1
ATOM 2037 O O . GLU B 1 104 ? -17.359 0.184 16.156 1 96.44 104 GLU B O 1
ATOM 2042 N N . LYS B 1 105 ? -15.688 -0.023 17.656 1 95.44 105 LYS B N 1
ATOM 2043 C CA . LYS B 1 105 ? -15.25 -1.369 17.297 1 95.44 105 LYS B CA 1
ATOM 2044 C C . LYS B 1 105 ? -14.789 -1.435 15.844 1 95.44 105 LYS B C 1
ATOM 2046 O O . LYS B 1 105 ? -14.867 -2.49 15.211 1 95.44 105 LYS B O 1
ATOM 2051 N N . ILE B 1 106 ? -14.531 -0.349 15.273 1 97 106 ILE B N 1
ATOM 2052 C CA . ILE B 1 106 ? -13.945 -0.299 13.938 1 97 106 ILE B CA 1
ATOM 2053 C C . ILE B 1 106 ? -12.555 0.323 14.016 1 97 106 ILE B C 1
ATOM 2055 O O . ILE B 1 106 ? -12.406 1.494 14.367 1 97 106 ILE B O 1
ATOM 2059 N N . THR B 1 107 ? -11.578 -0.496 13.734 1 98.12 107 THR B N 1
ATOM 2060 C CA . THR B 1 107 ? -10.195 -0.041 13.727 1 98.12 107 THR B CA 1
ATOM 2061 C C . THR B 1 107 ? -9.828 0.553 12.367 1 98.12 107 THR B C 1
ATOM 2063 O O . THR B 1 107 ? -10.586 0.425 11.406 1 98.12 107 THR B O 1
ATOM 2066 N N . THR B 1 108 ? -8.789 1.306 12.312 1 98.38 108 THR B N 1
ATOM 2067 C CA . THR B 1 108 ? -8.219 1.775 11.055 1 98.38 108 THR B CA 1
ATOM 2068 C C . THR B 1 108 ? -6.84 1.168 10.828 1 98.38 108 THR B C 1
ATOM 2070 O O . THR B 1 108 ? -6.031 1.087 11.758 1 98.38 108 THR B O 1
ATOM 2073 N N . HIS B 1 109 ? -6.586 0.678 9.664 1 98.69 109 HIS B N 1
ATOM 2074 C CA . HIS B 1 109 ? -5.316 0.084 9.258 1 98.69 109 HIS B CA 1
ATOM 2075 C C . HIS B 1 109 ? -4.785 0.733 7.98 1 98.69 109 HIS B C 1
ATOM 2077 O O . HIS B 1 109 ? -5.41 0.628 6.922 1 98.69 109 HIS B O 1
ATOM 2083 N N . TYR B 1 110 ? -3.631 1.442 8.07 1 98.69 110 TYR B N 1
ATOM 2084 C CA . TYR B 1 110 ? -2.951 2.002 6.906 1 98.69 110 TYR B CA 1
ATOM 2085 C C . TYR B 1 110 ? -1.662 1.245 6.613 1 98.69 110 TYR B C 1
ATOM 2087 O O . TYR B 1 110 ? -0.889 0.945 7.523 1 98.69 110 TYR B O 1
ATOM 2095 N N . VAL B 1 111 ? -1.476 0.829 5.422 1 98.88 111 VAL B N 1
ATOM 2096 C CA . VAL B 1 111 ? -0.141 0.635 4.867 1 98.88 111 VAL B CA 1
ATOM 2097 C C . VAL B 1 111 ? 0.356 1.939 4.246 1 98.88 111 VAL B C 1
ATOM 2099 O O . VAL B 1 111 ? -0.232 2.443 3.287 1 98.88 111 VAL B O 1
ATOM 2102 N N . VAL B 1 112 ? 1.438 2.455 4.773 1 98.94 112 VAL B N 1
ATOM 2103 C CA . VAL B 1 112 ? 1.841 3.826 4.477 1 98.94 112 VAL B CA 1
ATOM 2104 C C . VAL B 1 112 ? 3.123 3.82 3.646 1 98.94 112 VAL B C 1
ATOM 2106 O O . VAL B 1 112 ? 4.082 3.121 3.982 1 98.94 112 VAL B O 1
ATOM 2109 N N . ILE B 1 113 ? 3.092 4.523 2.588 1 98.94 113 ILE B N 1
ATOM 2110 C CA . ILE B 1 113 ? 4.281 4.824 1.8 1 98.94 113 ILE B CA 1
ATOM 2111 C C . ILE B 1 113 ? 4.836 6.188 2.203 1 98.94 113 ILE B C 1
ATOM 2113 O O . ILE B 1 113 ? 4.188 7.219 1.984 1 98.94 113 ILE B O 1
ATOM 2117 N N . ALA B 1 114 ? 6.031 6.199 2.742 1 98.94 114 ALA B N 1
ATOM 2118 C CA . ALA B 1 114 ? 6.625 7.441 3.23 1 98.94 114 ALA B CA 1
ATOM 2119 C C . ALA B 1 114 ? 7.562 8.047 2.191 1 98.94 114 ALA B C 1
ATOM 2121 O O . ALA B 1 1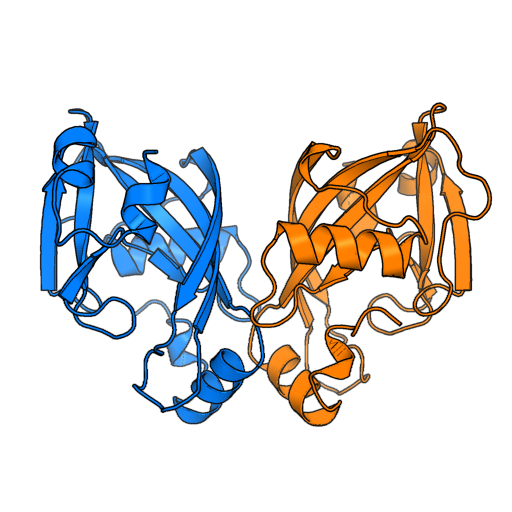14 ? 8.43 7.352 1.65 1 98.94 114 ALA B O 1
ATOM 2122 N N . TYR B 1 115 ? 7.391 9.297 1.89 1 98.88 115 TYR B N 1
ATOM 2123 C CA . TYR B 1 115 ? 8.289 10.031 1.007 1 98.88 115 TYR B CA 1
ATOM 2124 C C . TYR B 1 115 ? 8.906 11.219 1.731 1 98.88 115 TYR B C 1
ATOM 2126 O O . TYR B 1 115 ? 8.211 11.969 2.426 1 98.88 115 TYR B O 1
ATOM 2134 N N . PHE B 1 116 ? 10.188 11.406 1.545 1 98.69 116 PHE B N 1
ATOM 2135 C CA . PHE B 1 116 ? 10.922 12.539 2.1 1 98.69 116 PHE B CA 1
ATOM 2136 C C . PHE B 1 116 ? 11.102 13.625 1.052 1 98.69 116 PHE B C 1
ATOM 2138 O O . PHE B 1 116 ? 11.469 13.344 -0.091 1 98.69 116 PHE B O 1
ATOM 2145 N N . LEU B 1 117 ? 10.781 14.844 1.46 1 96.94 117 LEU B N 1
ATOM 2146 C CA . LEU B 1 117 ? 10.93 16.016 0.608 1 96.94 117 LEU B CA 1
ATOM 2147 C C . LEU B 1 117 ? 11.617 17.156 1.36 1 96.94 117 LEU B C 1
ATOM 2149 O O . LEU B 1 117 ? 11.406 17.328 2.562 1 96.94 117 LEU B O 1
ATOM 2153 N N . THR B 1 118 ? 12.391 17.891 0.631 1 96.69 118 THR B N 1
ATOM 2154 C CA . THR B 1 118 ? 12.984 19.109 1.192 1 96.69 118 THR B CA 1
ATOM 2155 C C . THR B 1 118 ? 12.484 20.344 0.451 1 96.69 118 THR B C 1
ATOM 2157 O O . THR B 1 118 ? 12.523 20.391 -0.78 1 96.69 118 THR B O 1
ATOM 2160 N N . LEU B 1 119 ? 12.016 21.25 1.168 1 94.88 119 LEU B N 1
ATOM 2161 C CA . LEU B 1 119 ? 11.492 22.484 0.572 1 94.88 119 LEU B CA 1
ATOM 2162 C C . LEU B 1 119 ? 12.461 23.641 0.792 1 94.88 119 LEU B C 1
ATOM 2164 O O . LEU B 1 119 ? 12.961 23.828 1.9 1 94.88 119 LEU B O 1
ATOM 2168 N N . GLU B 1 120 ? 12.648 24.328 -0.249 1 88.5 120 GLU B N 1
ATOM 2169 C CA . GLU B 1 120 ? 13.445 25.547 -0.17 1 88.5 120 GLU B CA 1
ATOM 2170 C C . GLU B 1 120 ? 12.656 26.688 0.452 1 88.5 120 GLU B C 1
ATOM 2172 O O . GLU B 1 120 ? 13.141 27.375 1.352 1 88.5 120 GLU B O 1
ATOM 2177 N N . ASN B 1 121 ? 11.492 26.922 -0.087 1 83.31 121 ASN B N 1
ATOM 2178 C CA . ASN B 1 121 ? 10.594 27.953 0.43 1 83.31 121 ASN B CA 1
ATOM 2179 C C . ASN B 1 121 ? 9.516 27.359 1.328 1 83.31 121 ASN B C 1
ATOM 2181 O O . ASN B 1 121 ? 8.711 26.531 0.88 1 83.31 121 ASN B O 1
ATOM 2185 N N . THR B 1 122 ? 9.539 27.75 2.525 1 82.62 122 THR B N 1
ATOM 2186 C CA . THR B 1 122 ? 8.617 27.172 3.494 1 82.62 122 THR B CA 1
ATOM 2187 C C . THR B 1 122 ? 7.512 28.156 3.848 1 82.62 122 THR B C 1
ATOM 2189 O O . THR B 1 122 ? 6.703 27.906 4.738 1 82.62 122 THR B O 1
ATOM 2192 N N . ALA B 1 123 ? 7.551 29.203 3.045 1 79.88 123 ALA B N 1
ATOM 2193 C CA . ALA B 1 123 ? 6.516 30.203 3.326 1 79.88 123 ALA B CA 1
ATOM 2194 C C . ALA B 1 123 ? 5.141 29.688 2.906 1 79.88 123 ALA B C 1
ATOM 2196 O O . ALA B 1 123 ? 4.973 29.172 1.798 1 79.88 123 ALA B O 1
ATOM 2197 N N . SER B 1 124 ? 4.148 29.562 3.809 1 83.88 124 SER B N 1
ATOM 2198 C CA . SER B 1 124 ? 2.732 29.312 3.568 1 83.88 124 SER B CA 1
ATOM 2199 C C . SER B 1 124 ? 2.48 27.828 3.283 1 83.88 124 SER B C 1
ATOM 2201 O O . SER B 1 124 ? 1.519 27.484 2.596 1 83.88 124 SER B O 1
ATOM 2203 N N . VAL B 1 125 ? 3.422 27 3.654 1 91.06 125 VAL B N 1
ATOM 2204 C CA . VAL B 1 125 ? 3.225 25.562 3.447 1 91.06 125 VAL B CA 1
ATOM 2205 C C . VAL B 1 125 ? 2.213 25.031 4.457 1 91.06 125 VAL B C 1
ATOM 2207 O O . VAL B 1 125 ? 2.268 25.375 5.641 1 91.06 125 VAL B O 1
ATOM 2210 N N . GLY B 1 126 ? 1.321 24.266 3.914 1 92.38 126 GLY B N 1
ATOM 2211 C CA . GLY B 1 126 ? 0.317 23.641 4.754 1 92.38 126 GLY B CA 1
ATOM 2212 C C . GLY B 1 126 ? -1.1 24.047 4.402 1 92.38 126 GLY B C 1
ATOM 2213 O O . GLY B 1 126 ? -1.334 25.172 3.969 1 92.38 126 GLY B O 1
ATOM 2214 N N . ARG B 1 127 ? -2.023 23.141 4.566 1 92.56 127 ARG B N 1
ATOM 2215 C CA . ARG B 1 127 ? -3.461 23.359 4.445 1 92.56 127 ARG B CA 1
ATOM 2216 C C . ARG B 1 127 ? -4.18 23 5.738 1 92.56 127 ARG B C 1
ATOM 2218 O O . ARG B 1 127 ? -3.705 22.156 6.504 1 92.56 127 ARG B O 1
ATOM 2225 N N . PHE B 1 128 ? -5.32 23.562 5.902 1 93.25 128 PHE B N 1
ATOM 2226 C CA . PHE B 1 128 ? -5.84 23.516 7.266 1 93.25 128 PHE B CA 1
ATOM 2227 C C . PHE B 1 128 ? -7.102 22.672 7.336 1 93.25 128 PHE B C 1
ATOM 2229 O O . PHE B 1 128 ? -7.82 22.688 8.336 1 93.25 128 PHE B O 1
ATOM 2236 N N . ASP B 1 129 ? -7.398 21.891 6.312 1 91.81 129 ASP B N 1
ATOM 2237 C CA . ASP B 1 129 ? -8.562 21.016 6.316 1 91.81 129 ASP B CA 1
ATOM 2238 C C . ASP B 1 129 ? -8.398 19.875 7.324 1 91.81 129 ASP B C 1
ATOM 2240 O O . ASP B 1 129 ? -9.328 19.562 8.07 1 91.81 129 ASP B O 1
ATOM 2244 N N . GLN B 1 130 ? -7.227 19.312 7.406 1 93.62 130 GLN B N 1
ATOM 2245 C CA . GLN B 1 130 ? -6.984 18.156 8.258 1 93.62 130 GLN B CA 1
ATOM 2246 C C . GLN B 1 130 ? -6.148 18.531 9.477 1 93.62 130 GLN B C 1
ATOM 2248 O O . GLN B 1 130 ? -6.113 17.797 10.461 1 93.62 130 GLN B O 1
ATOM 2253 N N . HIS B 1 131 ? -5.496 19.719 9.367 1 96.31 131 HIS B N 1
ATOM 2254 C CA . HIS B 1 131 ? -4.625 20.203 10.438 1 96.31 131 HIS B CA 1
ATOM 2255 C C . HIS B 1 131 ? -4.977 21.641 10.828 1 96.31 131 HIS B C 1
ATOM 2257 O O . HIS B 1 131 ? -5.238 22.484 9.961 1 96.31 131 HIS B O 1
ATOM 2263 N N . SER B 1 132 ? -4.922 21.922 12.117 1 96.5 132 SER B N 1
ATOM 2264 C CA . SER B 1 132 ? -5.324 23.25 12.594 1 96.5 132 SER B CA 1
ATOM 2265 C C . SER B 1 132 ? -4.168 24.234 12.516 1 96.5 132 SER B C 1
ATOM 2267 O O . SER B 1 132 ? -4.383 25.453 12.422 1 96.5 132 SER B O 1
ATOM 2269 N N . ARG B 1 133 ? -3.021 23.734 12.672 1 96.38 133 ARG B N 1
ATOM 2270 C CA . ARG B 1 133 ? -1.801 24.531 12.602 1 96.38 133 ARG B CA 1
ATOM 2271 C C . ARG B 1 133 ? -0.598 23.656 12.258 1 96.38 133 ARG B C 1
ATOM 2273 O O . ARG B 1 133 ? -0.67 22.422 12.344 1 96.38 133 ARG B O 1
ATOM 2280 N N . TYR B 1 134 ? 0.444 24.328 11.891 1 97.62 134 TYR B N 1
ATOM 2281 C CA . TYR B 1 134 ? 1.685 23.656 11.547 1 97.62 134 TYR B CA 1
ATOM 2282 C C . TYR B 1 134 ? 2.861 24.219 12.328 1 97.62 134 TYR B C 1
ATOM 2284 O O . TYR B 1 134 ? 2.883 25.422 12.641 1 97.62 134 TYR B O 1
ATOM 2292 N N . ILE B 1 135 ? 3.777 23.391 12.625 1 97.5 135 ILE B N 1
ATOM 2293 C CA . ILE B 1 135 ? 5.043 23.828 13.203 1 97.5 135 ILE B CA 1
ATOM 2294 C C . ILE B 1 135 ? 6.195 23.031 12.586 1 97.5 135 ILE B C 1
ATOM 2296 O O . ILE B 1 135 ? 5.977 22 11.953 1 97.5 135 ILE B O 1
ATOM 2300 N N . TRP B 1 136 ? 7.316 23.594 12.727 1 97.88 136 TRP B N 1
ATOM 2301 C CA . TRP B 1 136 ? 8.562 22.953 12.32 1 97.88 136 TRP B CA 1
ATOM 2302 C C . TRP B 1 136 ? 9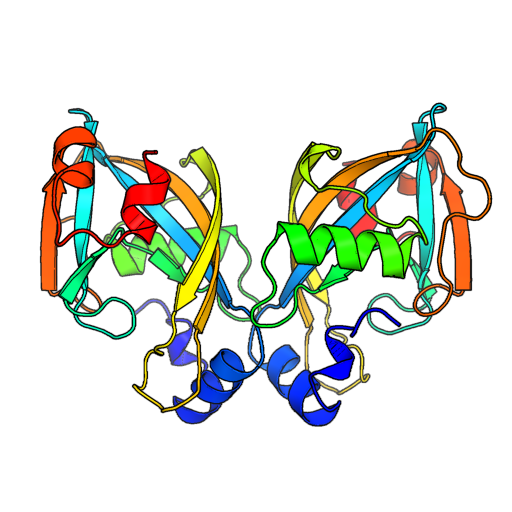.359 22.5 13.539 1 97.88 136 TRP B C 1
ATOM 2304 O O . TRP B 1 136 ? 9.617 23.297 14.445 1 97.88 136 TRP B O 1
ATOM 2314 N N . LEU B 1 137 ? 9.742 21.25 13.562 1 98.38 137 LEU B N 1
ATOM 2315 C CA . LEU B 1 137 ? 10.516 20.688 14.664 1 98.38 137 LEU B CA 1
ATOM 2316 C C . LEU B 1 137 ? 11.758 19.969 14.141 1 98.38 137 LEU B C 1
ATOM 2318 O O . LEU B 1 137 ? 11.695 19.297 13.102 1 98.38 137 LEU B O 1
ATOM 2322 N N . THR B 1 138 ? 12.867 20.078 14.93 1 98.5 138 THR B N 1
ATOM 2323 C CA . THR B 1 138 ? 13.953 19.156 14.633 1 98.5 138 THR B CA 1
ATOM 2324 C C . THR B 1 138 ? 13.547 17.719 14.938 1 98.5 138 THR B C 1
ATOM 2326 O O . THR B 1 138 ? 12.672 17.484 15.773 1 98.5 138 THR B O 1
ATOM 2329 N N . PRO B 1 139 ? 14.203 16.766 14.258 1 98.62 139 PRO B N 1
ATOM 2330 C CA . PRO B 1 139 ? 13.898 15.375 14.602 1 98.62 139 PRO B CA 1
ATOM 2331 C C . PRO B 1 139 ? 14.078 15.086 16.094 1 98.62 139 PRO B C 1
ATOM 2333 O O . PRO B 1 139 ? 13.281 14.344 16.672 1 98.62 139 PRO B O 1
ATOM 2336 N N . GLU B 1 140 ? 15.039 15.672 16.703 1 98.62 140 GLU B N 1
ATOM 2337 C CA . GLU B 1 140 ? 15.273 15.477 18.125 1 98.62 140 GLU B CA 1
ATOM 2338 C C . GLU B 1 140 ? 14.117 16.031 18.953 1 98.62 140 GLU B C 1
ATOM 2340 O O . GLU B 1 140 ? 13.609 15.352 19.859 1 98.62 140 GLU B O 1
ATOM 2345 N N . ALA B 1 141 ? 13.75 17.25 18.672 1 98.75 141 ALA B N 1
ATOM 2346 C CA . ALA B 1 141 ? 12.633 17.859 19.375 1 98.75 141 ALA B CA 1
ATOM 2347 C C . ALA B 1 141 ? 11.344 17.078 19.172 1 98.75 141 ALA B C 1
ATOM 2349 O O . ALA B 1 141 ? 10.555 16.891 20.094 1 98.75 141 ALA B O 1
ATOM 2350 N N . LEU B 1 142 ? 11.125 16.672 17.953 1 98.81 142 LEU B N 1
ATOM 2351 C CA . LEU B 1 142 ? 9.953 15.875 17.578 1 98.81 142 LEU B CA 1
ATOM 2352 C C . LEU B 1 142 ? 9.875 14.602 18.422 1 98.81 142 LEU B C 1
ATOM 2354 O O . LEU B 1 142 ? 8.82 14.289 18.984 1 98.81 142 LEU B O 1
ATOM 2358 N N . LEU B 1 143 ? 10.93 13.875 18.594 1 98.75 143 LEU B N 1
ATOM 2359 C CA . LEU B 1 143 ? 10.977 12.602 19.312 1 98.75 143 LEU B CA 1
ATOM 2360 C C . LEU B 1 143 ? 10.781 12.812 20.812 1 98.75 143 LEU B C 1
ATOM 2362 O O . LEU B 1 143 ? 10.281 11.93 21.5 1 98.75 143 LEU B O 1
ATOM 2366 N N . ALA B 1 144 ? 11.117 13.953 21.281 1 98.62 144 ALA B N 1
ATOM 2367 C CA . ALA B 1 144 ? 11.078 14.242 22.719 1 98.62 144 ALA B CA 1
ATOM 2368 C C . ALA B 1 144 ? 9.688 14.68 23.156 1 98.62 144 ALA B C 1
ATOM 2370 O O . ALA B 1 144 ? 9.383 14.703 24.359 1 98.62 144 ALA B O 1
ATOM 2371 N N . ARG B 1 145 ? 8.867 15.023 22.234 1 98.56 145 ARG B N 1
ATOM 2372 C CA . ARG B 1 145 ? 7.562 15.578 22.562 1 98.56 145 ARG B CA 1
ATOM 2373 C C . ARG B 1 145 ? 6.535 14.469 22.766 1 98.56 145 ARG B C 1
ATOM 2375 O O . ARG B 1 145 ? 6.438 13.539 21.969 1 98.56 145 ARG B O 1
ATOM 2382 N N . ASP B 1 146 ? 5.738 14.664 23.766 1 98.31 146 ASP B N 1
ATOM 2383 C CA . ASP B 1 146 ? 4.742 13.648 24.109 1 98.31 146 ASP B CA 1
ATOM 2384 C C . ASP B 1 146 ? 3.484 13.812 23.25 1 98.31 146 ASP B C 1
ATOM 2386 O O . ASP B 1 146 ? 2.656 12.906 23.172 1 98.31 146 ASP B O 1
ATOM 2390 N N . ASP B 1 147 ? 3.332 14.984 22.625 1 98.62 147 ASP B N 1
ATOM 2391 C CA . ASP B 1 147 ? 2.107 15.242 21.875 1 98.62 147 ASP B CA 1
ATOM 2392 C C . ASP B 1 147 ? 2.307 14.969 20.391 1 98.62 147 ASP B C 1
ATOM 2394 O O . ASP B 1 147 ? 1.421 15.25 19.578 1 98.62 147 ASP B O 1
ATOM 2398 N N . VAL B 1 148 ? 3.498 14.5 20 1 98.88 148 VAL B N 1
ATOM 2399 C CA . VAL B 1 148 ? 3.709 13.969 18.656 1 98.88 148 VAL B CA 1
ATOM 2400 C C . VAL B 1 148 ? 3.301 12.5 18.609 1 98.88 148 VAL B C 1
ATOM 2402 O O . VAL B 1 148 ? 3.715 11.703 19.453 1 98.88 148 VAL B O 1
ATOM 2405 N N . HIS B 1 149 ? 2.467 12.188 17.656 1 98.75 149 HIS B N 1
ATOM 2406 C CA . HIS B 1 149 ? 1.961 10.82 17.562 1 98.75 149 HIS B CA 1
ATOM 2407 C C . HIS B 1 149 ? 3.094 9.828 17.328 1 98.75 149 HIS B C 1
ATOM 2409 O O . HIS B 1 149 ? 4.027 10.117 16.578 1 98.75 149 HIS B O 1
ATOM 2415 N N . GLU B 1 150 ? 2.975 8.672 17.844 1 98.56 150 GLU B N 1
ATOM 2416 C CA . GLU B 1 150 ? 4.008 7.645 17.75 1 98.56 150 GLU B CA 1
ATOM 2417 C C . GLU B 1 150 ? 4.262 7.258 16.297 1 98.56 150 GLU B C 1
ATOM 2419 O O . GLU B 1 150 ? 5.395 6.949 15.914 1 98.56 150 GLU B O 1
ATOM 2424 N N . ASN B 1 151 ? 3.248 7.246 15.477 1 98.75 151 ASN B N 1
ATOM 2425 C CA . ASN B 1 151 ? 3.42 6.902 14.07 1 98.75 151 ASN B CA 1
ATOM 2426 C C . ASN B 1 151 ? 4.273 7.934 13.336 1 98.75 151 ASN B C 1
ATOM 2428 O O . ASN B 1 151 ? 5.004 7.598 12.406 1 98.75 151 ASN B O 1
ATOM 2432 N N . THR B 1 152 ? 4.156 9.195 13.719 1 98.88 152 THR B N 1
ATOM 2433 C CA . THR B 1 152 ? 5.055 10.211 13.18 1 98.88 152 THR B CA 1
ATOM 2434 C C . THR B 1 152 ? 6.48 9.992 13.68 1 98.88 152 THR B C 1
ATOM 2436 O O . THR B 1 152 ? 7.434 10.047 12.898 1 98.88 152 THR B O 1
ATOM 2439 N N . LYS B 1 153 ? 6.625 9.695 14.953 1 98.81 153 LYS B N 1
ATOM 2440 C CA . LYS B 1 153 ? 7.945 9.477 15.539 1 98.81 153 LYS B CA 1
ATOM 2441 C C . LYS B 1 153 ? 8.664 8.32 14.852 1 98.81 153 LYS B C 1
ATOM 2443 O O . LYS B 1 153 ? 9.891 8.336 14.711 1 98.81 153 LYS B O 1
ATOM 2448 N N . ALA B 1 154 ? 7.992 7.352 14.422 1 98.69 154 ALA B N 1
ATOM 2449 C CA . ALA B 1 154 ? 8.547 6.145 13.82 1 98.69 154 ALA B CA 1
ATOM 2450 C C . ALA B 1 154 ? 9.383 6.48 12.594 1 98.69 154 ALA B C 1
ATOM 2452 O O . ALA B 1 154 ? 10.328 5.758 12.258 1 98.69 154 ALA B O 1
ATOM 2453 N N . TYR B 1 155 ? 9.102 7.574 11.898 1 98.69 155 TYR B N 1
ATOM 2454 C CA . TYR B 1 155 ? 9.836 7.945 10.688 1 98.69 155 TYR B CA 1
ATOM 2455 C C . TYR B 1 155 ? 11.25 8.391 11.031 1 98.69 155 TYR B C 1
ATOM 2457 O O . TYR B 1 155 ? 12.102 8.508 10.141 1 98.69 155 TYR B O 1
ATOM 2465 N N . PHE B 1 156 ? 11.531 8.633 12.266 1 98.06 156 PHE B N 1
ATOM 2466 C CA . PHE B 1 156 ? 12.812 9.227 12.648 1 98.06 156 PHE B CA 1
ATOM 2467 C C . PHE B 1 156 ? 13.555 8.328 13.625 1 98.06 156 PHE B C 1
ATOM 2469 O O . PHE B 1 156 ? 14.547 8.742 14.227 1 98.06 156 PHE B O 1
ATOM 2476 N N . ARG B 1 157 ? 12.992 7.164 14.008 1 95.25 157 ARG B N 1
ATOM 2477 C CA . ARG B 1 157 ? 13.625 6.188 14.883 1 95.25 157 ARG B CA 1
ATOM 2478 C C . ARG B 1 157 ? 14.398 5.145 14.078 1 95.25 157 ARG B C 1
ATOM 2480 O O . ARG B 1 157 ? 14.055 4.867 12.93 1 95.25 157 ARG B O 1
#

Solvent-accessible surface area (backbone atoms only — not comparable to full-atom values): 16978 Å² total; per-residue (Å²): 127,82,79,47,60,59,78,69,44,58,71,70,62,43,50,51,40,40,58,63,31,38,42,45,29,41,35,42,49,37,24,40,88,86,56,27,32,47,29,22,34,24,70,41,48,55,68,53,73,18,32,33,52,47,61,43,69,50,33,55,85,48,51,68,57,58,35,45,22,50,41,41,26,65,41,32,65,42,76,81,49,54,54,86,76,36,43,81,69,49,80,46,74,48,78,38,77,42,27,68,80,67,49,80,94,27,43,30,29,34,44,31,42,34,30,37,38,73,38,88,74,69,79,77,62,50,42,64,88,56,17,76,46,75,50,72,33,40,66,67,58,46,63,70,37,86,55,39,36,67,77,48,41,55,79,77,106,128,83,81,48,59,62,76,69,46,57,70,69,60,43,50,51,40,41,59,64,32,36,41,44,28,38,35,43,51,37,23,40,88,86,56,26,31,48,30,22,34,24,71,41,48,56,67,54,74,17,32,33,52,47,59,43,68,50,33,53,84,48,51,70,57,58,36,43,21,49,41,39,25,65,40,34,65,43,76,82,50,53,54,85,77,36,42,81,68,49,78,47,73,48,77,38,77,42,26,68,81,65,50,80,95,27,44,30,30,35,44,30,40,34,31,37,38,76,38,88,74,69,79,78,61,50,43,64,88,57,16,77,48,74,50,72,32,42,66,68,58,46,64,70,39,84,56,38,37,67,77,48,43,54,79,78,106

Nearest PDB structures (foldseek):
  1rya-assembly1_B  TM=9.751E-01  e=1.850E-21  Escherichia coli
  2i8u-assembly1_B  TM=9.741E-01  e=5.369E-21  Escherichia coli
  2gt2-assembly2_C  TM=9.580E-01  e=1.087E-19  Escherichia coli
  2gt2-assembly2_D  TM=9.578E-01  e=2.455E-19  Escherichia coli
  2gt2-assembly1_A  TM=9.690E-01  e=7.123E-19  Escherichia coli

pLDDT: mean 94.1, std 12.06, range [25.89, 98.94]

Foldseek 3Di:
DLCALPVVDDPVRVLVVQQPDAFEKEFEFEAEPVQWTKWFQFCFPDLHGFTATFMTTAHPPRDPQRRVQSSQCQFWVDHDDTLVQWAWLDWDKDKACADRVRDHRGIGIYTYTYTYHYDHDNPRTGDPPGGPDMDIGHLVRLLPDPRHDVRRNVSSD/DLCALPVVDDPVRVLVVQQPDAFEKEFEFEAEPVQWTKWFQFCFPDLHGFTATFMTTAHPPRDPQRRVQSSQCQFWVDHDDTLVQWAWQDWDKDKACADRVRDHRGIGIYTYTYTYHYDHDNPRTGDPPGGPDMDIGHLVRLLPDPRHDVRRNVSSD